Protein AF-0000000066593924 (afdb_homodimer)

Foldseek 3Di:
DPPPPDDPPPPPPPPPPPPPPPPPPVVDFDKDFDPDDWDDDPPDDDDGDIDTDDDPPDDQQPDWAFDADPPPRATQWIGHRNDTPGHPQPVQKDFDVVCVVVPGGDIGGHPDDPVPFDKDKDWDDDPDIDIDIDGD/DDDPDDDPPPPPPPVPPPPPPPPPPVVDFDKDFDPDDWDDDPPDDDDGDIDTDDDPPDDLQPDWAFDADPPPRATQWIGHRNDTPGHPQPVQKDFDVVCVVVPGGDIGGHPDDPVPFDKDKDWDDDPHIDIDIDGD

Radius of gyration: 34.09 Å; Cα contacts (8 Å, |Δi|>4): 540; chains: 2; bounding box: 42×147×108 Å

Nearest PDB structures (foldseek):
  4i0k-assembly1_A-2  TM=5.307E-01  e=6.115E-08  Mus musculus
  6sru-assembly9_I  TM=4.926E-01  e=1.560E-04  Mus musculus
  6sru-assembly10_J  TM=4.796E-01  e=1.652E-04  Mus musculus
  6sru-assembly7_G  TM=4.716E-01  e=1.560E-04  Mus musculus
  7nld-assembly1_D  TM=4.637E-01  e=3.116E-04  Homo sapiens

Sequence (272 aa):
MLRRRGSPGMGVHVGAALGALWFCLTGALEVQVPEDPVVALVGTDATLCCSFSPEPGFSLAQLNLIWQLTDTKQLVHSFAEGQDQGSAYANRTALFPDLLAQGNASLRLQRVRVADEGSFTCFVSIRDFGSAAVSLMLRRRGSPGMGVHVGAALGALWFCLTGALEVQVPEDPVVALVGTDATLCCSFSPEPGFSLAQLNLIWQLTDTKQLVHSFAEGQDQGSAYANRTALFPDLLAQGNASLRLQRVRVADEGSFTCFVSIRDFGSAAVSL

InterPro domains:
  IPR007110 Immunoglobulin-like domain [PS50835] (43-136)
  IPR013106 Immunoglobulin V-set domain [PF07686] (35-124)
  IPR013106 Immunoglobulin V-set domain [SM00406] (45-124)
  IPR013783 Immunoglobulin-like fold [G3DSA:2.60.40.10] (35-136)
  IPR036179 Immunoglobulin-like domain superfamily [SSF48726] (31-125)
  IPR050504 BTN/MOG-like [PTHR24100] (21-136)

Structure (mmCIF, N/CA/C/O backbone):
data_AF-0000000066593924-model_v1
#
loop_
_entity.id
_entity.type
_entity.pdbx_description
1 polymer 'CD276 molecule'
#
loop_
_atom_site.group_PDB
_atom_site.id
_atom_site.type_symbol
_atom_site.label_atom_id
_atom_site.label_alt_id
_atom_site.label_comp_id
_atom_site.label_asym_id
_atom_site.label_entity_id
_atom_site.label_seq_id
_atom_site.pdbx_PDB_ins_code
_atom_site.Cartn_x
_atom_site.Cartn_y
_atom_site.Cartn_z
_atom_site.occupancy
_atom_site.B_iso_or_equiv
_atom_site.auth_seq_id
_atom_site.auth_comp_id
_atom_site.auth_asym_id
_atom_site.auth_atom_id
_atom_site.pdbx_PDB_model_num
ATOM 1 N N . MET A 1 1 ? 5.523 -99.875 19.016 1 30.64 1 MET A N 1
ATOM 2 C CA . MET A 1 1 ? 5.512 -99.188 17.719 1 30.64 1 MET A CA 1
ATOM 3 C C . MET A 1 1 ? 4.684 -97.938 17.781 1 30.64 1 MET A C 1
ATOM 5 O O . MET A 1 1 ? 3.461 -97.938 17.625 1 30.64 1 MET A O 1
ATOM 9 N N . LEU A 1 2 ? 5.055 -97.062 18.781 1 34.66 2 LEU A N 1
ATOM 10 C CA . LEU A 1 2 ? 4.512 -95.812 19.344 1 34.66 2 LEU A CA 1
ATOM 11 C C . LEU A 1 2 ? 4.492 -94.75 18.297 1 34.66 2 LEU A C 1
ATOM 13 O O . LEU A 1 2 ? 5.531 -94.375 17.734 1 34.66 2 LEU A O 1
ATOM 17 N N . ARG A 1 3 ? 3.385 -94.688 17.484 1 34.66 3 ARG A N 1
ATOM 18 C CA . ARG A 1 3 ? 3.029 -93.75 16.438 1 34.66 3 ARG A CA 1
ATOM 19 C C . ARG A 1 3 ? 3.086 -92.312 16.969 1 34.66 3 ARG A C 1
ATOM 21 O O . ARG A 1 3 ? 2.365 -91.938 17.906 1 34.66 3 ARG A O 1
ATOM 28 N N . ARG A 1 4 ? 4.285 -91.625 16.969 1 34.25 4 ARG A N 1
ATOM 29 C CA . ARG A 1 4 ? 4.617 -90.25 17.344 1 34.25 4 ARG A CA 1
ATOM 30 C C . ARG A 1 4 ? 3.777 -89.25 16.562 1 34.25 4 ARG A C 1
ATOM 32 O O . ARG A 1 4 ? 3.867 -89.188 15.336 1 34.25 4 ARG A O 1
ATOM 39 N N . ARG A 1 5 ? 2.426 -89.062 16.953 1 40.78 5 ARG A N 1
ATOM 40 C CA . ARG A 1 5 ? 1.554 -88.062 16.344 1 40.78 5 ARG A CA 1
ATOM 41 C C . ARG A 1 5 ? 2.256 -86.688 16.25 1 40.78 5 ARG A C 1
ATOM 43 O O . ARG A 1 5 ? 2.812 -86.25 17.25 1 40.78 5 ARG A O 1
ATOM 50 N N . GLY A 1 6 ? 2.791 -86.312 15.078 1 34.94 6 GLY A N 1
ATOM 51 C CA . GLY A 1 6 ? 3.426 -85.062 14.656 1 34.94 6 GLY A CA 1
ATOM 52 C C . GLY A 1 6 ? 2.613 -83.812 14.992 1 34.94 6 GLY A C 1
ATOM 53 O O . GLY A 1 6 ? 1.388 -83.875 15.109 1 34.94 6 GLY A O 1
ATOM 54 N N . SER A 1 7 ? 3.07 -82.875 15.875 1 40.5 7 SER A N 1
ATOM 55 C CA . SER A 1 7 ? 2.553 -81.625 16.391 1 40.5 7 SER A CA 1
ATOM 56 C C . SER A 1 7 ? 2.193 -80.688 15.25 1 40.5 7 SER A C 1
ATOM 58 O O . SER A 1 7 ? 2.969 -80.5 14.305 1 40.5 7 SER A O 1
ATOM 60 N N . PRO A 1 8 ? 0.854 -80.562 14.867 1 43.56 8 PRO A N 1
ATOM 61 C CA . PRO A 1 8 ? 0.424 -79.562 13.844 1 43.56 8 PRO A CA 1
ATOM 62 C C . PRO A 1 8 ? 0.964 -78.188 14.078 1 43.56 8 PRO A C 1
ATOM 64 O O . PRO A 1 8 ? 1.014 -77.688 15.219 1 43.56 8 PRO A O 1
ATOM 67 N N . GLY A 1 9 ? 2.158 -77.75 13.492 1 35.69 9 GLY A N 1
ATOM 68 C CA . GLY A 1 9 ? 2.734 -76.375 13.469 1 35.69 9 GLY A CA 1
ATOM 69 C C . GLY A 1 9 ? 1.719 -75.312 13.148 1 35.69 9 GLY A C 1
ATOM 70 O O . GLY A 1 9 ? 0.969 -75.438 12.18 1 35.69 9 GLY A O 1
ATOM 71 N N . MET A 1 10 ? 1.02 -74.688 14.156 1 46.19 10 MET A N 1
ATOM 72 C CA . MET A 1 10 ? 0.194 -73.5 14.047 1 46.19 10 MET A CA 1
ATOM 73 C C . MET A 1 10 ? 0.888 -72.438 13.211 1 46.19 10 MET A C 1
ATOM 75 O O . MET A 1 10 ? 1.976 -72 13.562 1 46.19 10 MET A O 1
ATOM 79 N N . GLY A 1 11 ? 0.958 -72.5 11.859 1 41.03 11 GLY A N 1
ATOM 80 C CA . GLY A 1 11 ? 1.373 -71.438 10.953 1 41.03 11 GLY A CA 1
ATOM 81 C C . GLY A 1 11 ? 0.744 -70.125 11.273 1 41.03 11 GLY A C 1
ATOM 82 O O . GLY A 1 11 ? -0.476 -69.938 11.195 1 41.03 11 GLY A O 1
ATOM 83 N N . VAL A 1 12 ? 1.231 -69.375 12.352 1 46.75 12 VAL A N 1
ATOM 84 C CA . VAL A 1 12 ? 0.881 -68 12.633 1 46.75 12 VAL A CA 1
ATOM 85 C C . VAL A 1 12 ? 0.943 -67.188 11.352 1 46.75 12 VAL A C 1
ATOM 87 O O . VAL A 1 12 ? 1.998 -67.062 10.719 1 46.75 12 VAL A O 1
ATOM 90 N N . HIS A 1 13 ? -0.103 -67.188 10.508 1 47.03 13 HIS A N 1
ATOM 91 C CA . HIS A 1 13 ? -0.256 -66.25 9.406 1 47.03 13 HIS A CA 1
ATOM 92 C C . HIS A 1 13 ? 0 -64.812 9.875 1 47.03 13 HIS A C 1
ATOM 94 O O . HIS A 1 13 ? -0.72 -64.312 10.734 1 47.03 13 HIS A O 1
ATOM 100 N N . VAL A 1 14 ? 1.248 -64.375 10.133 1 49.97 14 VAL A N 1
ATOM 101 C CA . VAL A 1 14 ? 1.544 -62.938 10.234 1 49.97 14 VAL A CA 1
ATOM 102 C C . VAL A 1 14 ? 0.812 -62.188 9.125 1 49.97 14 VAL A C 1
ATOM 104 O O . VAL A 1 14 ? 1.104 -62.375 7.945 1 49.97 14 VAL A O 1
ATOM 107 N N . GLY A 1 15 ? -0.507 -62.125 9.172 1 46.31 15 GLY A N 1
ATOM 108 C CA . GLY A 1 15 ? -1.156 -61.156 8.281 1 46.31 15 GLY A CA 1
ATOM 109 C C . GLY A 1 15 ? -0.417 -59.844 8.18 1 46.31 15 GLY A C 1
ATOM 110 O O . GLY A 1 15 ? -0.24 -59.156 9.18 1 46.31 15 GLY A O 1
ATOM 111 N N . ALA A 1 16 ? 0.649 -59.719 7.352 1 49.12 16 ALA A N 1
ATOM 112 C CA . ALA A 1 16 ? 1.23 -58.438 6.949 1 49.12 16 ALA A CA 1
ATOM 113 C C . ALA A 1 16 ? 0.143 -57.406 6.656 1 49.12 16 ALA A C 1
ATOM 115 O O . ALA A 1 16 ? -0.608 -57.562 5.688 1 49.12 16 ALA A O 1
ATOM 116 N N . ALA A 1 17 ? -0.581 -56.906 7.684 1 50.5 17 ALA A N 1
ATOM 117 C CA . ALA A 1 17 ? -1.395 -55.719 7.43 1 50.5 17 ALA A CA 1
ATOM 118 C C . ALA A 1 17 ? -0.602 -54.656 6.66 1 50.5 17 ALA A C 1
ATOM 120 O O . ALA A 1 17 ? 0.375 -54.125 7.176 1 50.5 17 ALA A O 1
ATOM 121 N N . LEU A 1 18 ? -0.277 -54.812 5.359 1 49.09 18 LEU A N 1
ATOM 122 C CA . LEU A 1 18 ? 0.156 -53.688 4.57 1 49.09 18 LEU A CA 1
ATOM 123 C C . LEU A 1 18 ? -0.66 -52.438 4.914 1 49.09 18 LEU A C 1
ATOM 125 O O . LEU A 1 18 ? -1.853 -52.375 4.609 1 49.09 18 LEU A O 1
ATOM 129 N N . GLY A 1 19 ? -0.562 -51.906 6.066 1 46 19 GLY A N 1
ATOM 130 C CA . GLY A 1 19 ? -1.113 -50.562 6.27 1 46 19 GLY A CA 1
ATOM 131 C C . GLY A 1 19 ? -0.937 -49.656 5.066 1 46 19 GLY A C 1
ATOM 132 O O . GLY A 1 19 ? 0.189 -49.406 4.629 1 46 19 GLY A O 1
ATOM 133 N N . ALA A 1 20 ? -1.787 -49.688 4.023 1 49.78 20 ALA A N 1
ATOM 134 C CA . ALA A 1 20 ? -1.854 -48.656 2.998 1 49.78 20 ALA A CA 1
ATOM 135 C C . ALA A 1 20 ? -1.549 -47.281 3.588 1 49.78 20 ALA A C 1
ATOM 137 O O . ALA A 1 20 ? -2.326 -46.75 4.387 1 49.78 20 ALA A O 1
ATOM 138 N N . LEU A 1 21 ? -0.343 -46.906 3.984 1 50.47 21 LEU A N 1
ATOM 139 C CA . LEU A 1 21 ? -0.011 -45.5 4.152 1 50.47 21 LEU A CA 1
ATOM 140 C C . LEU A 1 21 ? -0.708 -44.656 3.094 1 50.47 21 LEU A C 1
ATOM 142 O O . LEU A 1 21 ? -0.399 -44.75 1.904 1 50.47 21 LEU A O 1
ATOM 146 N N . TRP A 1 22 ? -1.985 -44.406 3.164 1 49.62 22 TRP A N 1
ATOM 147 C CA . TRP A 1 22 ? -2.631 -43.344 2.402 1 49.62 22 TRP A CA 1
ATOM 148 C C . TRP A 1 22 ? -1.702 -42.156 2.244 1 49.62 22 TRP A C 1
ATOM 150 O O . TRP A 1 22 ? -1.423 -41.438 3.215 1 49.62 22 TRP A O 1
ATOM 160 N N . PHE A 1 23 ? -0.602 -42.219 1.382 1 48.41 23 PHE A N 1
ATOM 161 C CA . PHE A 1 23 ? 0.034 -40.969 0.918 1 48.41 23 PHE A CA 1
ATOM 162 C C . PHE A 1 23 ? -0.996 -39.875 0.743 1 48.41 23 PHE A C 1
ATOM 164 O O . PHE A 1 23 ? -1.811 -39.906 -0.181 1 48.41 23 PHE A O 1
ATOM 171 N N . CYS A 1 24 ? -1.677 -39.312 1.686 1 49.72 24 CYS A N 1
ATOM 172 C CA . CYS A 1 24 ? -2.4 -38.031 1.56 1 49.72 24 CYS A CA 1
ATOM 173 C C . CYS A 1 24 ? -1.679 -37.094 0.609 1 49.72 24 CYS A C 1
ATOM 175 O O . CYS A 1 24 ? -0.625 -36.562 0.946 1 49.72 24 CYS A O 1
ATOM 177 N N . LEU A 1 25 ? -1.581 -37.344 -0.735 1 49.84 25 LEU A N 1
ATOM 178 C CA . LEU A 1 25 ? -1.252 -36.375 -1.762 1 49.84 25 LEU A CA 1
ATOM 179 C C . LEU A 1 25 ? -1.866 -35 -1.432 1 49.84 25 LEU A C 1
ATOM 181 O O . LEU A 1 25 ? -3.029 -34.75 -1.752 1 49.84 25 LEU A O 1
ATOM 185 N N . THR A 1 26 ? -1.867 -34.531 -0.271 1 55.5 26 THR A N 1
ATOM 186 C CA . THR A 1 26 ? -2.293 -33.125 -0.135 1 55.5 26 THR A CA 1
ATOM 187 C C . THR A 1 26 ? -1.711 -32.281 -1.255 1 55.5 26 THR A C 1
ATOM 189 O O . THR A 1 26 ? -0.496 -32.25 -1.462 1 55.5 26 THR A O 1
ATOM 192 N N . GLY A 1 27 ? -2.393 -32.219 -2.381 1 63.25 27 GLY A N 1
ATOM 193 C CA . GLY A 1 27 ? -2.098 -31.438 -3.578 1 63.25 27 GLY A CA 1
ATOM 194 C C . GLY A 1 27 ? -1.722 -30 -3.285 1 63.25 27 GLY A C 1
ATOM 195 O O . GLY A 1 27 ? -2.588 -29.172 -2.99 1 63.25 27 GLY A O 1
ATOM 196 N N . ALA A 1 28 ? -0.576 -29.703 -2.789 1 82.62 28 ALA A N 1
ATOM 197 C CA . ALA A 1 28 ? -0.077 -28.344 -2.664 1 82.62 28 ALA A CA 1
ATOM 198 C C . ALA A 1 28 ? 0.525 -27.859 -3.98 1 82.62 28 ALA A C 1
ATOM 200 O O . ALA A 1 28 ? 1.149 -28.625 -4.707 1 82.62 28 ALA A O 1
ATOM 201 N N . LEU A 1 29 ? 0.015 -26.703 -4.504 1 91.94 29 LEU A N 1
ATOM 202 C CA . LEU A 1 29 ? 0.634 -26.047 -5.648 1 91.94 29 LEU A CA 1
ATOM 203 C C . LEU A 1 29 ? 2.086 -25.688 -5.348 1 91.94 29 LEU A C 1
ATOM 205 O O . LEU A 1 29 ? 2.373 -25.031 -4.34 1 91.94 29 LEU A O 1
ATOM 209 N N . GLU A 1 30 ? 2.969 -26.266 -6.117 1 93.44 30 GLU A N 1
ATOM 210 C CA . GLU A 1 30 ? 4.383 -25.969 -5.898 1 93.44 30 GLU A CA 1
ATOM 211 C C . GLU A 1 30 ? 4.734 -24.562 -6.379 1 93.44 30 GLU A C 1
ATOM 213 O O . GLU A 1 30 ? 4.594 -24.25 -7.562 1 93.44 30 GLU A O 1
ATOM 218 N N . VAL A 1 31 ? 5.113 -23.75 -5.426 1 97.69 31 VAL A N 1
ATOM 219 C CA . VAL A 1 31 ? 5.609 -22.406 -5.707 1 97.69 31 VAL A CA 1
ATOM 220 C C . VAL A 1 31 ? 7.113 -22.344 -5.461 1 97.69 31 VAL A C 1
ATOM 222 O O . VAL A 1 31 ? 7.594 -22.766 -4.402 1 97.69 31 VAL A O 1
ATOM 225 N N . GLN A 1 32 ? 7.883 -21.844 -6.504 1 97.81 32 GLN A N 1
ATOM 226 C CA . GLN A 1 32 ? 9.336 -21.859 -6.422 1 97.81 32 GLN A CA 1
ATOM 227 C C . GLN A 1 32 ? 9.898 -20.438 -6.414 1 97.81 32 GLN A C 1
ATOM 229 O O . GLN A 1 32 ? 9.461 -19.578 -7.188 1 97.81 32 GLN A O 1
ATOM 234 N N . VAL A 1 33 ? 10.875 -20.219 -5.461 1 98.31 33 VAL A N 1
ATOM 235 C CA . VAL A 1 33 ? 11.648 -18.984 -5.395 1 98.31 33 VAL A CA 1
ATOM 236 C C . VAL A 1 33 ? 13.133 -19.312 -5.23 1 98.31 33 VAL A C 1
ATOM 238 O O . VAL A 1 33 ? 13.484 -20.391 -4.734 1 98.31 33 VAL A O 1
ATOM 241 N N . PRO A 1 34 ? 13.969 -18.453 -5.77 1 96.25 34 PRO A N 1
ATOM 242 C CA . PRO A 1 34 ? 15.391 -18.703 -5.504 1 96.25 34 PRO A CA 1
ATOM 243 C C . PRO A 1 34 ? 15.719 -18.703 -4.016 1 96.25 34 PRO A C 1
ATOM 245 O O . PRO A 1 34 ? 15.109 -17.969 -3.238 1 96.25 34 PRO A O 1
ATOM 248 N N . GLU A 1 35 ? 16.734 -19.453 -3.586 1 94.06 35 GLU A N 1
ATOM 249 C CA . GLU A 1 35 ? 17.141 -19.578 -2.189 1 94.06 35 GLU A CA 1
ATOM 250 C C . GLU A 1 35 ? 17.953 -18.359 -1.747 1 94.06 35 GLU A C 1
ATOM 252 O O . GLU A 1 35 ? 17.906 -17.969 -0.579 1 94.06 35 GLU A O 1
ATOM 257 N N . ASP A 1 36 ? 18.547 -17.75 -2.682 1 96.5 36 ASP A N 1
ATOM 258 C CA . ASP A 1 36 ? 19.391 -16.609 -2.348 1 96.5 36 ASP A CA 1
ATOM 259 C C . ASP A 1 36 ? 18.578 -15.328 -2.234 1 96.5 36 ASP A C 1
ATOM 261 O O . ASP A 1 36 ? 17.656 -15.109 -3.012 1 96.5 36 ASP A O 1
ATOM 265 N N . PRO A 1 37 ? 19.016 -14.531 -1.323 1 96.31 37 PRO A N 1
ATOM 266 C CA . PRO A 1 37 ? 18.344 -13.227 -1.213 1 96.31 37 PRO A CA 1
ATOM 267 C C . PRO A 1 37 ? 18.578 -12.344 -2.439 1 96.31 37 PRO A C 1
ATOM 269 O O . PRO A 1 37 ? 19.578 -12.5 -3.137 1 96.31 37 PRO A O 1
ATOM 272 N N . VAL A 1 38 ? 17.656 -11.523 -2.707 1 97.62 38 VAL A N 1
ATOM 273 C CA . VAL A 1 38 ? 17.797 -10.523 -3.766 1 97.62 38 VAL A CA 1
ATOM 274 C C . VAL A 1 38 ? 18.547 -9.305 -3.236 1 97.62 38 VAL A C 1
ATOM 276 O O . VAL A 1 38 ? 18.156 -8.719 -2.225 1 97.62 38 VAL A O 1
ATOM 279 N N . VAL A 1 39 ? 19.625 -9.008 -3.859 1 96.69 39 VAL A N 1
ATOM 280 C CA . VAL A 1 39 ? 20.375 -7.801 -3.537 1 96.69 39 VAL A CA 1
ATOM 281 C C . VAL A 1 39 ? 20.172 -6.75 -4.621 1 96.69 39 VAL A C 1
ATOM 283 O O . VAL A 1 39 ? 20.344 -7.027 -5.809 1 96.69 39 VAL A O 1
ATOM 286 N N . ALA A 1 40 ? 19.719 -5.59 -4.215 1 96.5 40 ALA A N 1
ATOM 287 C CA . ALA A 1 40 ? 19.469 -4.512 -5.172 1 96.5 40 ALA A CA 1
ATOM 288 C C . ALA A 1 40 ? 20.094 -3.203 -4.707 1 96.5 40 ALA A C 1
ATOM 290 O O . ALA A 1 40 ? 20.219 -2.959 -3.506 1 96.5 40 ALA A O 1
ATOM 291 N N . LEU A 1 41 ? 20.516 -2.422 -5.672 1 95.44 41 LEU A N 1
ATOM 292 C CA . LEU A 1 41 ? 21 -1.077 -5.375 1 95.44 41 LEU A CA 1
ATOM 293 C C . LEU A 1 41 ? 19.828 -0.102 -5.238 1 95.44 41 LEU A C 1
ATOM 295 O O . LEU A 1 41 ? 18.875 -0.16 -6.012 1 95.44 41 LEU A O 1
ATOM 299 N N . VAL A 1 42 ? 19.906 0.719 -4.207 1 92.62 42 VAL A N 1
ATOM 300 C CA . VAL A 1 42 ? 18.875 1.744 -4.023 1 92.62 42 VAL A CA 1
ATOM 301 C C . VAL A 1 42 ? 18.734 2.568 -5.297 1 92.62 42 VAL A C 1
ATOM 303 O O . VAL A 1 42 ? 19.734 2.947 -5.914 1 92.62 42 VAL A O 1
ATOM 306 N N . GLY A 1 43 ? 17.453 2.797 -5.633 1 92.88 43 GLY A N 1
ATOM 307 C CA . GLY A 1 43 ? 17.172 3.615 -6.805 1 92.88 43 GLY A CA 1
ATOM 308 C C . GLY A 1 43 ? 17.031 2.805 -8.078 1 92.88 43 GLY A C 1
ATOM 309 O O . GLY A 1 43 ? 16.562 3.318 -9.094 1 92.88 43 GLY A O 1
ATOM 310 N N . THR A 1 44 ? 17.375 1.565 -8.078 1 95.5 44 THR A N 1
ATOM 311 C CA . THR A 1 44 ? 17.25 0.697 -9.242 1 95.5 44 THR A CA 1
ATOM 312 C C . THR A 1 44 ? 16.047 -0.235 -9.086 1 95.5 44 THR A C 1
ATOM 314 O O . THR A 1 44 ? 15.445 -0.309 -8.008 1 95.5 44 THR A O 1
ATOM 317 N N . ASP A 1 45 ? 15.711 -0.885 -10.164 1 96 45 ASP A N 1
ATOM 318 C CA . ASP A 1 45 ? 14.617 -1.854 -10.109 1 96 45 ASP A CA 1
ATOM 319 C C . ASP A 1 45 ? 15.125 -3.225 -9.656 1 96 45 ASP A C 1
ATOM 321 O O . ASP A 1 45 ? 16.281 -3.574 -9.898 1 96 45 ASP A O 1
ATOM 325 N N . ALA A 1 46 ? 14.273 -3.938 -8.969 1 97.88 46 ALA A N 1
ATOM 326 C CA . ALA A 1 46 ? 14.539 -5.32 -8.586 1 97.88 46 ALA A CA 1
ATOM 327 C C . ALA A 1 46 ? 13.375 -6.23 -8.969 1 97.88 46 ALA A C 1
ATOM 329 O O . ALA A 1 46 ? 12.219 -5.805 -8.984 1 97.88 46 ALA A O 1
ATOM 330 N N . THR A 1 47 ? 13.719 -7.43 -9.297 1 98.38 47 THR A N 1
ATOM 331 C CA . THR A 1 47 ? 12.695 -8.445 -9.547 1 98.38 47 THR A CA 1
ATOM 332 C C . THR A 1 47 ? 12.711 -9.508 -8.453 1 98.38 47 THR A C 1
ATOM 334 O O . THR A 1 47 ? 13.742 -10.141 -8.203 1 98.38 47 THR A O 1
ATOM 337 N N . LEU A 1 48 ? 11.617 -9.68 -7.766 1 98.62 48 LEU A N 1
ATOM 338 C CA . LEU A 1 48 ? 11.398 -10.781 -6.836 1 98.62 48 LEU A CA 1
ATOM 339 C C . LEU A 1 48 ? 10.812 -11.992 -7.555 1 98.62 48 LEU A C 1
ATOM 341 O O . LEU A 1 48 ? 9.609 -12.031 -7.84 1 98.62 48 LEU A O 1
ATOM 345 N N . CYS A 1 49 ? 11.664 -12.969 -7.754 1 98.69 49 CYS A N 1
ATOM 346 C CA . CYS A 1 49 ? 11.281 -14.086 -8.609 1 98.69 49 CYS A CA 1
ATOM 347 C C . CYS A 1 49 ? 10.344 -15.039 -7.875 1 98.69 49 CYS A C 1
ATOM 349 O O . CYS A 1 49 ? 10.523 -15.305 -6.688 1 98.69 49 CYS A O 1
ATOM 351 N N . CYS A 1 50 ? 9.398 -15.5 -8.516 1 98.81 50 CYS 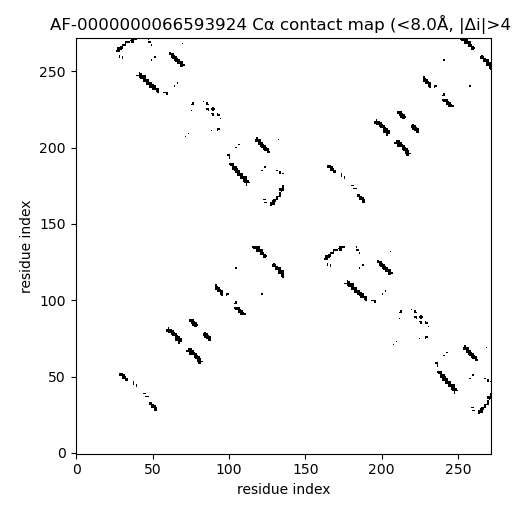A N 1
ATOM 352 C CA . CYS A 1 50 ? 8.398 -16.469 -8.07 1 98.81 50 CYS A CA 1
ATOM 353 C C . CYS A 1 50 ? 7.766 -17.188 -9.258 1 98.81 50 CYS A C 1
ATOM 355 O O . CYS A 1 50 ? 7.402 -16.562 -10.25 1 98.81 50 CYS A O 1
ATOM 357 N N . SER A 1 51 ? 7.715 -18.484 -9.164 1 98.5 51 SER A N 1
ATOM 358 C CA . SER A 1 51 ? 7.152 -19.25 -10.273 1 98.5 51 SER A CA 1
ATOM 359 C C . SER A 1 51 ? 6.301 -20.406 -9.766 1 98.5 51 SER A C 1
ATOM 361 O O . SER A 1 51 ? 6.477 -20.875 -8.641 1 98.5 51 SER A O 1
ATOM 363 N N . PHE A 1 52 ? 5.383 -20.797 -10.57 1 97.69 52 PHE A N 1
ATOM 364 C CA . PHE A 1 52 ? 4.578 -22 -10.352 1 97.69 52 PHE A CA 1
ATOM 365 C C . PHE A 1 52 ? 4.395 -22.781 -11.648 1 97.69 52 PHE A C 1
ATOM 367 O O . PHE A 1 52 ? 4.719 -22.281 -12.727 1 97.69 52 PHE A O 1
ATOM 374 N N . SER A 1 53 ? 3.938 -24.016 -11.484 1 94.94 53 SER A N 1
ATOM 375 C CA . SER A 1 53 ? 3.695 -24.844 -12.656 1 94.94 53 SER A CA 1
ATOM 376 C C . SER A 1 53 ? 2.203 -24.969 -12.945 1 94.94 53 SER A C 1
ATOM 378 O O . SER A 1 53 ? 1.489 -25.703 -12.242 1 94.94 53 SER A O 1
ATOM 380 N N . PRO A 1 54 ? 1.854 -24.328 -14.023 1 93.12 54 PRO A N 1
ATOM 381 C CA . PRO A 1 54 ? 0.428 -24.422 -14.336 1 93.12 54 PRO A CA 1
ATOM 382 C C . PRO A 1 54 ? 0.021 -25.828 -14.797 1 93.12 54 PRO A C 1
ATOM 384 O O . PRO A 1 54 ? 0.789 -26.5 -15.484 1 93.12 54 PRO A O 1
ATOM 387 N N . GLU A 1 55 ? -1.124 -26.234 -14.375 1 91.5 55 GLU A N 1
ATOM 388 C CA . GLU A 1 55 ? -1.69 -27.5 -14.82 1 91.5 55 GLU A CA 1
ATOM 389 C C . GLU A 1 55 ? -2.422 -27.344 -16.156 1 91.5 55 GLU A C 1
ATOM 391 O O . GLU A 1 55 ? -2.781 -26.234 -16.531 1 91.5 55 GLU A O 1
ATOM 396 N N . PRO A 1 56 ? -2.541 -28.562 -16.891 1 91.25 56 PRO A N 1
ATOM 397 C CA . PRO A 1 56 ? -3.338 -28.469 -18.109 1 91.25 56 PRO A CA 1
ATOM 398 C C . PRO A 1 56 ? -4.723 -27.875 -17.875 1 91.25 56 PRO A C 1
ATOM 400 O O . PRO A 1 56 ? -5.375 -28.188 -16.875 1 91.25 56 PRO A O 1
ATOM 403 N N . GLY A 1 57 ? -5.121 -26.953 -18.719 1 92.75 57 GLY A N 1
ATOM 404 C CA . GLY A 1 57 ? -6.418 -26.312 -18.578 1 92.75 57 GLY A CA 1
ATOM 405 C C . GLY A 1 57 ? -6.379 -25.047 -17.75 1 92.75 57 GLY A C 1
ATOM 406 O O . GLY A 1 57 ? -7.406 -24.406 -17.531 1 92.75 57 GLY A O 1
ATOM 407 N N . PHE A 1 58 ? -5.18 -24.719 -17.297 1 94.5 58 PHE A N 1
ATOM 408 C CA . PHE A 1 58 ? -5.012 -23.5 -16.5 1 94.5 58 PHE A CA 1
ATOM 409 C C . PHE A 1 58 ? -5.426 -22.266 -17.297 1 94.5 58 PHE A C 1
ATOM 411 O O . PHE A 1 58 ? -5.086 -22.141 -18.469 1 94.5 58 PHE A O 1
ATOM 418 N N . SER A 1 59 ? -6.199 -21.344 -16.578 1 95.31 59 SER A N 1
ATOM 419 C CA . SER A 1 59 ? -6.516 -20.031 -17.109 1 95.31 59 SER A CA 1
ATOM 420 C C . SER A 1 59 ? -6.258 -18.938 -16.078 1 95.31 59 SER A C 1
ATOM 422 O O . SER A 1 59 ? -6.367 -19.172 -14.875 1 95.31 59 SER A O 1
ATOM 424 N N . LEU A 1 60 ? -5.961 -17.781 -16.609 1 96 60 LEU A N 1
ATOM 425 C CA . LEU A 1 60 ? -5.68 -16.656 -15.727 1 96 60 LEU A CA 1
ATOM 426 C C . LEU A 1 60 ? -6.906 -16.297 -14.891 1 96 60 LEU A C 1
ATOM 428 O O . LEU A 1 60 ? -6.781 -15.742 -13.797 1 96 60 LEU A O 1
ATOM 432 N N . ALA A 1 61 ? -8.062 -16.641 -15.375 1 94.94 61 ALA A N 1
ATOM 433 C CA . ALA A 1 61 ? -9.297 -16.328 -14.656 1 94.94 61 ALA A CA 1
ATOM 434 C C . ALA A 1 61 ? -9.359 -17.094 -13.336 1 94.94 61 ALA A C 1
ATOM 436 O O . ALA A 1 61 ? -10.047 -16.672 -12.398 1 94.94 61 ALA A O 1
ATOM 437 N N . GLN A 1 62 ? -8.641 -18.188 -13.156 1 94.88 62 GLN A N 1
ATOM 438 C CA . GLN A 1 62 ? -8.633 -19.031 -11.969 1 94.88 62 GLN A CA 1
ATOM 439 C C . GLN A 1 62 ? -7.559 -18.578 -10.977 1 94.88 62 GLN A C 1
ATOM 441 O O . GLN A 1 62 ? -7.559 -19.016 -9.82 1 94.88 62 GLN A O 1
ATOM 446 N N . LEU A 1 63 ? -6.641 -17.781 -11.438 1 96.44 63 LEU A N 1
ATOM 447 C CA . LEU A 1 63 ? -5.441 -17.469 -10.664 1 96.44 63 LEU A CA 1
ATOM 448 C C . LEU A 1 63 ? -5.727 -16.391 -9.625 1 96.44 63 LEU A C 1
ATOM 450 O O . LEU A 1 63 ? -6.277 -15.336 -9.945 1 96.44 63 LEU A O 1
ATOM 454 N N . ASN A 1 64 ? -5.438 -16.656 -8.359 1 96.12 64 ASN A N 1
ATOM 455 C CA . ASN A 1 64 ? -5.238 -15.664 -7.316 1 96.12 64 ASN A CA 1
ATOM 456 C C . ASN A 1 64 ? -3.771 -15.57 -6.898 1 96.12 64 ASN A C 1
ATOM 458 O O . ASN A 1 64 ? -3.184 -16.562 -6.461 1 96.12 64 ASN A O 1
ATOM 462 N N . LEU A 1 65 ? -3.221 -14.445 -7.176 1 97.81 65 LEU A N 1
ATOM 463 C CA . LEU A 1 65 ? -1.823 -14.18 -6.848 1 97.81 65 LEU A CA 1
ATOM 464 C C . LEU A 1 65 ? -1.705 -13.016 -5.871 1 97.81 65 LEU A C 1
ATOM 466 O O . LEU A 1 65 ? -2.289 -11.953 -6.098 1 97.81 65 LEU A O 1
ATOM 470 N N . ILE A 1 66 ? -0.947 -13.195 -4.781 1 95.69 66 ILE A N 1
ATOM 471 C CA . ILE A 1 66 ? -0.768 -12.148 -3.781 1 95.69 66 ILE A CA 1
ATOM 472 C C . ILE A 1 66 ? 0.709 -12.039 -3.41 1 95.69 66 ILE A C 1
ATOM 474 O O . ILE A 1 66 ? 1.356 -13.039 -3.104 1 95.69 66 ILE A O 1
ATOM 478 N N . TRP A 1 67 ? 1.198 -10.891 -3.561 1 96.94 67 TRP A N 1
ATOM 479 C CA . TRP A 1 67 ? 2.461 -10.531 -2.924 1 96.94 67 TRP A CA 1
ATOM 480 C C . TRP A 1 67 ? 2.219 -9.727 -1.654 1 96.94 67 TRP A C 1
ATOM 482 O O . TRP A 1 67 ? 1.47 -8.742 -1.669 1 96.94 67 TRP A O 1
ATOM 492 N N . GLN A 1 68 ? 2.801 -10.141 -0.572 1 93.06 68 GLN A N 1
ATOM 493 C CA . GLN A 1 68 ? 2.666 -9.43 0.693 1 93.06 68 GLN A CA 1
ATOM 494 C C . GLN A 1 68 ? 3.988 -9.398 1.453 1 93.06 68 GLN A C 1
ATOM 496 O O . GLN A 1 68 ? 4.852 -10.258 1.242 1 93.06 68 GLN A O 1
ATOM 501 N N . LEU A 1 69 ? 4.199 -8.391 2.295 1 90.69 69 LEU A N 1
ATOM 502 C CA . LEU A 1 69 ? 5.281 -8.477 3.266 1 90.69 69 LEU A CA 1
ATOM 503 C C . LEU A 1 69 ? 5.055 -9.625 4.242 1 90.69 69 LEU A C 1
ATOM 505 O O . LEU A 1 69 ? 3.963 -9.766 4.797 1 90.69 69 LEU A O 1
ATOM 509 N N . THR A 1 70 ? 6.098 -10.398 4.395 1 93.12 70 THR A N 1
ATOM 510 C CA . THR A 1 70 ? 5.961 -11.633 5.168 1 93.12 70 THR A CA 1
ATOM 511 C C . THR A 1 70 ? 5.562 -11.32 6.609 1 93.12 70 THR A C 1
ATOM 513 O O . THR A 1 70 ? 4.637 -11.938 7.148 1 93.12 70 THR A O 1
ATOM 516 N N . ASP A 1 71 ? 6.16 -10.398 7.199 1 84.75 71 ASP A N 1
ATOM 517 C CA . ASP A 1 71 ? 6.012 -10.148 8.633 1 84.75 71 ASP A CA 1
ATOM 518 C C . ASP A 1 71 ? 4.695 -9.438 8.93 1 84.75 71 ASP A C 1
ATOM 520 O O . ASP A 1 71 ? 3.945 -9.859 9.812 1 84.75 71 ASP A O 1
ATOM 524 N N . THR A 1 72 ? 4.355 -8.398 8.211 1 77.06 72 THR A N 1
ATOM 525 C CA . THR A 1 72 ? 3.229 -7.535 8.539 1 77.06 72 THR A CA 1
ATOM 526 C C . THR A 1 72 ? 1.982 -7.957 7.766 1 77.06 72 THR A C 1
ATOM 528 O O . THR A 1 72 ? 0.875 -7.512 8.07 1 77.06 72 THR A O 1
ATOM 531 N N . LYS A 1 73 ? 2.152 -8.812 6.766 1 82.75 73 LYS A N 1
ATOM 532 C CA . LYS A 1 73 ? 1.068 -9.281 5.906 1 82.75 73 LYS A CA 1
ATOM 533 C C . LYS A 1 73 ? 0.475 -8.133 5.094 1 82.75 73 LYS A C 1
ATOM 535 O O . LYS A 1 73 ? -0.629 -8.25 4.559 1 82.75 73 LYS A O 1
ATOM 540 N N . GLN A 1 74 ? 1.287 -7.086 5.012 1 81.56 74 GLN A N 1
ATOM 541 C CA . GLN A 1 74 ? 0.86 -5.953 4.195 1 81.56 74 GLN A CA 1
ATOM 542 C C . GLN A 1 74 ? 0.799 -6.328 2.719 1 81.56 74 GLN A C 1
ATOM 544 O O . GLN A 1 74 ? 1.762 -6.867 2.17 1 81.56 74 GLN A O 1
ATOM 549 N N . LEU A 1 75 ? -0.316 -5.988 2.113 1 86.62 75 LEU A N 1
ATOM 550 C CA . LEU A 1 75 ? -0.486 -6.273 0.693 1 86.62 75 LEU A CA 1
ATOM 551 C C . LEU A 1 75 ? 0.425 -5.391 -0.152 1 86.62 75 LEU A C 1
ATOM 553 O O . LEU A 1 75 ? 0.427 -4.168 0 1 86.62 75 LEU A O 1
ATOM 557 N N . VAL A 1 76 ? 1.196 -6 -0.926 1 91.12 76 VAL A N 1
ATOM 558 C CA . VAL A 1 76 ? 2.117 -5.285 -1.801 1 91.12 76 VAL A CA 1
ATOM 559 C C . VAL A 1 76 ? 1.535 -5.203 -3.209 1 91.12 76 VAL A C 1
ATOM 561 O O . VAL A 1 76 ? 1.544 -4.137 -3.832 1 91.12 76 VAL A O 1
ATOM 564 N N . HIS A 1 77 ? 1.011 -6.363 -3.707 1 93.06 77 HIS A N 1
ATOM 565 C CA . HIS A 1 77 ? 0.449 -6.449 -5.051 1 93.06 77 HIS A CA 1
ATOM 566 C C . HIS A 1 77 ? -0.411 -7.699 -5.207 1 93.06 77 HIS A C 1
ATOM 568 O O . HIS A 1 77 ? -0.151 -8.719 -4.57 1 93.06 77 HIS A O 1
ATOM 574 N N . SER A 1 78 ? -1.408 -7.652 -6.086 1 92.75 78 SER A N 1
ATOM 575 C CA . SER A 1 78 ? -2.213 -8.859 -6.258 1 92.75 78 SER A CA 1
ATOM 576 C C . SER A 1 78 ? -2.805 -8.93 -7.66 1 92.75 78 SER A C 1
ATOM 578 O O . SER A 1 78 ? -2.785 -7.941 -8.398 1 92.75 78 SER A O 1
ATOM 580 N N . PHE A 1 79 ? -3.16 -10.133 -8.047 1 94.19 79 PHE A N 1
ATOM 581 C CA . PHE A 1 79 ? -3.863 -10.5 -9.273 1 94.19 79 PHE A CA 1
ATOM 582 C C . PHE A 1 79 ? -5.039 -11.422 -8.969 1 94.19 79 PHE A C 1
ATOM 584 O O . PHE A 1 79 ? -4.887 -12.398 -8.234 1 94.19 79 PHE A O 1
ATOM 591 N N . ALA A 1 80 ? -6.219 -11.039 -9.477 1 91.56 80 ALA A N 1
ATOM 592 C CA . ALA A 1 80 ? -7.41 -11.859 -9.258 1 91.56 80 ALA A CA 1
ATOM 593 C C . ALA A 1 80 ? -8.445 -11.625 -10.352 1 91.56 80 ALA A C 1
ATOM 595 O O . ALA A 1 80 ? -8.469 -10.562 -10.977 1 91.56 80 ALA A O 1
ATOM 596 N N . GLU A 1 81 ? -9.242 -12.68 -10.555 1 89.94 81 GLU A N 1
ATOM 597 C CA . GLU A 1 81 ? -10.344 -12.602 -11.516 1 89.94 81 GLU A CA 1
ATOM 598 C C . GLU A 1 81 ? -9.844 -12.188 -12.898 1 89.94 81 GLU A C 1
ATOM 600 O O . GLU A 1 81 ? -10.477 -11.383 -13.578 1 89.94 81 GLU A O 1
ATOM 605 N N . GLY A 1 82 ? -8.617 -12.602 -13.172 1 93.12 82 GLY A N 1
ATOM 606 C CA . GLY A 1 82 ? -8.047 -12.367 -14.484 1 93.12 82 GLY A CA 1
ATOM 607 C C . GLY A 1 82 ? -7.52 -10.953 -14.664 1 93.12 82 GLY A C 1
ATOM 608 O O . GLY A 1 82 ? -7.219 -10.539 -15.781 1 93.12 82 GLY A O 1
ATOM 609 N N . GLN A 1 83 ? -7.418 -10.164 -13.609 1 91.31 83 GLN A N 1
ATOM 610 C CA . GLN A 1 83 ? -7.02 -8.766 -13.703 1 91.31 83 GLN A CA 1
ATOM 611 C C . GLN A 1 83 ? -5.949 -8.43 -12.664 1 91.31 83 GLN A C 1
ATOM 613 O O . GLN A 1 83 ? -5.988 -8.938 -11.539 1 91.31 83 GLN A O 1
ATOM 618 N N . ASP A 1 84 ? -4.969 -7.621 -13.172 1 91.5 84 ASP A N 1
ATOM 619 C CA . ASP A 1 84 ? -4.016 -7.023 -12.242 1 91.5 84 ASP A CA 1
ATOM 620 C C . ASP A 1 84 ? -4.703 -6.035 -11.305 1 91.5 84 ASP A C 1
ATOM 622 O O . ASP A 1 84 ? -5.277 -5.039 -11.758 1 91.5 84 ASP A O 1
ATOM 626 N N . GLN A 1 85 ? -4.625 -6.273 -9.93 1 82.06 85 GLN A N 1
ATOM 627 C CA . GLN A 1 85 ? -5.312 -5.438 -8.945 1 82.06 85 GLN A CA 1
ATOM 628 C C . GLN A 1 85 ? -4.371 -4.387 -8.359 1 82.06 85 GLN A C 1
ATOM 630 O O . GLN A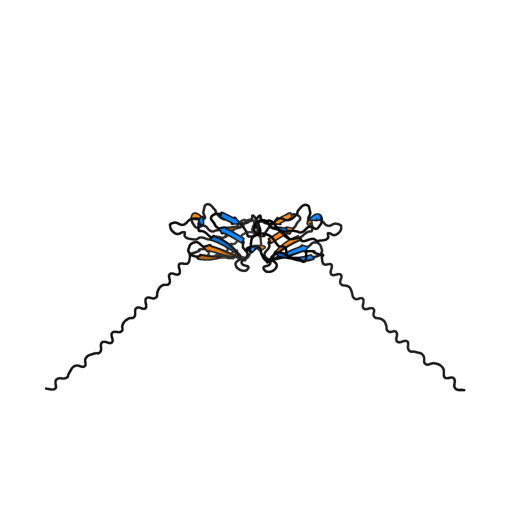 1 85 ? -4.816 -3.428 -7.73 1 82.06 85 GLN A O 1
ATOM 635 N N . GLY A 1 86 ? -3.07 -4.586 -8.508 1 85.31 86 GLY A N 1
ATOM 636 C CA . GLY A 1 86 ? -2.096 -3.633 -8.008 1 85.31 86 GLY A CA 1
ATOM 637 C C . GLY A 1 86 ? -1.907 -3.711 -6.5 1 85.31 86 GLY A C 1
ATOM 638 O O . GLY A 1 86 ? -2.021 -4.789 -5.91 1 85.31 86 GLY A O 1
ATOM 639 N N . SER A 1 87 ? -1.373 -2.668 -5.879 1 81.81 87 SER A N 1
ATOM 640 C CA . SER A 1 87 ? -1.146 -2.572 -4.441 1 81.81 87 SER A CA 1
ATOM 641 C C . SER A 1 87 ? -2.42 -2.164 -3.705 1 81.81 87 SER A C 1
ATOM 643 O O . SER A 1 87 ? -3.385 -1.717 -4.328 1 81.81 87 SER A O 1
ATOM 645 N N . ALA A 1 88 ? -2.418 -2.484 -2.453 1 75.88 88 ALA A N 1
ATOM 646 C CA . ALA A 1 88 ? -3.633 -2.33 -1.656 1 75.88 88 ALA A CA 1
ATOM 647 C C . ALA A 1 88 ? -4.25 -0.95 -1.859 1 75.88 88 ALA A C 1
ATOM 649 O O . ALA A 1 88 ? -5.461 -0.83 -2.064 1 75.88 88 ALA A O 1
ATOM 650 N N . TYR A 1 89 ? -3.609 0.086 -1.782 1 85.25 89 TYR A N 1
ATOM 651 C CA . TYR A 1 89 ? -4.184 1.425 -1.862 1 85.25 89 TYR A CA 1
ATOM 652 C C . TYR A 1 89 ? -3.688 2.156 -3.104 1 85.25 89 TYR A C 1
ATOM 654 O O . TYR A 1 89 ? -3.896 3.363 -3.244 1 85.25 89 TYR A O 1
ATOM 662 N N . ALA A 1 90 ? -3.139 1.371 -4.023 1 79.12 90 ALA A N 1
ATOM 663 C CA . ALA A 1 90 ? -2.625 2.008 -5.234 1 79.12 90 ALA A CA 1
ATOM 664 C C . ALA A 1 90 ? -3.76 2.58 -6.078 1 79.12 90 ALA A C 1
ATOM 666 O O . ALA A 1 90 ? -4.723 1.877 -6.395 1 79.12 90 ALA A O 1
ATOM 667 N N . ASN A 1 91 ? -3.572 3.9 -6.363 1 79.25 91 ASN A N 1
ATOM 668 C CA . ASN A 1 91 ? -4.504 4.617 -7.23 1 79.25 91 ASN A CA 1
ATOM 669 C C . ASN A 1 91 ? -5.883 4.734 -6.59 1 79.25 91 ASN A C 1
ATOM 671 O O . ASN A 1 91 ? -6.887 4.871 -7.289 1 79.25 91 ASN A O 1
ATOM 675 N N . ARG A 1 92 ? -5.902 4.434 -5.316 1 89.56 92 ARG A N 1
ATOM 676 C CA . ARG A 1 92 ? -7.191 4.535 -4.637 1 89.56 92 ARG A CA 1
ATOM 677 C C . ARG A 1 92 ? -7.164 5.633 -3.576 1 89.56 92 ARG A C 1
ATOM 679 O O . ARG A 1 92 ? -8.156 5.848 -2.875 1 89.56 92 ARG A O 1
ATOM 686 N N . THR A 1 93 ? -6.027 6.223 -3.387 1 93.5 93 THR A N 1
ATOM 687 C CA . THR A 1 93 ? -5.93 7.277 -2.389 1 93.5 93 THR A CA 1
ATOM 688 C C . THR A 1 93 ? -5.434 8.578 -3.021 1 93.5 93 THR A C 1
ATOM 690 O O . THR A 1 93 ? -4.656 8.547 -3.979 1 93.5 93 THR A O 1
ATOM 693 N N . ALA A 1 94 ? -5.973 9.695 -2.439 1 94.19 94 ALA A N 1
ATOM 694 C CA . ALA A 1 94 ? -5.535 11.016 -2.883 1 94.19 94 ALA A CA 1
ATOM 695 C C . ALA A 1 94 ? -5.641 12.031 -1.75 1 94.19 94 ALA A C 1
ATOM 697 O O . ALA A 1 94 ? -6.562 11.977 -0.935 1 94.19 94 ALA A O 1
ATOM 698 N N . LEU A 1 95 ? -4.68 12.891 -1.762 1 97.12 95 LEU A N 1
ATOM 699 C CA . LEU A 1 95 ? -4.793 14.055 -0.885 1 97.12 95 LEU A CA 1
ATOM 700 C C . LEU A 1 95 ? -5.551 15.18 -1.574 1 97.12 95 LEU A C 1
ATOM 702 O O . LEU A 1 95 ? -6.281 14.945 -2.541 1 97.12 95 LEU A O 1
ATOM 706 N N . PHE A 1 96 ? -5.605 16.344 -0.897 1 96.88 96 PHE A N 1
ATOM 707 C CA . PHE A 1 96 ? -6.203 17.562 -1.437 1 96.88 96 PHE A CA 1
ATOM 708 C C . PHE A 1 96 ? -5.148 18.641 -1.634 1 96.88 96 PHE A C 1
ATOM 710 O O . PHE A 1 96 ? -5.016 19.547 -0.805 1 96.88 96 PHE A O 1
ATOM 717 N N . PRO A 1 97 ? -4.469 18.578 -2.768 1 95.31 97 PRO A N 1
ATOM 718 C CA . PRO A 1 97 ? -3.266 19.391 -2.941 1 95.31 97 PRO A CA 1
ATOM 719 C C . PRO A 1 97 ? -3.547 20.891 -2.822 1 95.31 97 PRO A C 1
ATOM 721 O O . PRO A 1 97 ? -2.729 21.625 -2.273 1 95.31 97 PRO A O 1
ATOM 724 N N . ASP A 1 98 ? -4.645 21.328 -3.232 1 95.5 98 ASP A N 1
ATOM 725 C CA . ASP A 1 98 ? -4.953 22.766 -3.252 1 95.5 98 ASP A CA 1
ATOM 726 C C . ASP A 1 98 ? -5.305 23.266 -1.854 1 95.5 98 ASP A C 1
ATOM 728 O O . ASP A 1 98 ? -5.348 24.469 -1.616 1 95.5 98 ASP A O 1
ATOM 732 N N . LEU A 1 99 ? -5.57 22.344 -1.008 1 97.44 99 LEU A N 1
ATOM 733 C CA . LEU A 1 99 ? -6.039 22.719 0.319 1 97.44 99 LEU A CA 1
ATOM 734 C C . LEU A 1 99 ? -5.012 22.359 1.386 1 97.44 99 LEU A C 1
ATOM 736 O O . LEU A 1 99 ? -5.18 22.703 2.559 1 97.44 99 LEU A O 1
ATOM 740 N N . LEU A 1 100 ? -3.893 21.719 1.037 1 97.06 100 LEU A N 1
ATOM 741 C CA . LEU A 1 100 ? -2.877 21.281 1.984 1 97.06 100 LEU A CA 1
ATOM 742 C C . LEU A 1 100 ? -2.242 22.469 2.703 1 97.06 100 LEU A C 1
ATOM 744 O O . LEU A 1 100 ? -1.999 22.406 3.91 1 97.06 100 LEU A O 1
ATOM 748 N N . ALA A 1 101 ? -2.01 23.531 1.961 1 95.25 101 ALA A N 1
ATOM 749 C CA . ALA A 1 101 ? -1.365 24.719 2.525 1 95.25 101 ALA A CA 1
ATOM 750 C C . ALA A 1 101 ? -2.248 25.375 3.584 1 95.25 101 ALA A C 1
ATOM 752 O O . ALA A 1 101 ? -1.761 26.125 4.434 1 95.25 101 ALA A O 1
ATOM 753 N N . GLN A 1 102 ? -3.533 25.109 3.479 1 96.69 102 GLN A N 1
ATOM 754 C CA . GLN A 1 102 ? -4.488 25.672 4.43 1 96.69 102 GLN A CA 1
ATOM 755 C C . GLN A 1 102 ? -4.715 24.719 5.605 1 96.69 102 GLN A C 1
ATOM 757 O O . GLN A 1 102 ? -5.539 25 6.48 1 96.69 102 GLN A O 1
ATOM 762 N N . GLY A 1 103 ? -4.035 23.609 5.602 1 97.69 103 GLY A N 1
ATOM 763 C CA . GLY A 1 103 ? -4.078 22.719 6.754 1 97.69 103 GLY A CA 1
ATOM 764 C C . GLY A 1 103 ? -4.973 21.516 6.547 1 97.69 103 GLY A C 1
ATOM 765 O O . GLY A 1 103 ? -5.254 20.766 7.488 1 97.69 103 GLY A O 1
ATOM 766 N N . ASN A 1 104 ? -5.504 21.344 5.297 1 98.5 104 ASN A N 1
ATOM 767 C CA . ASN A 1 104 ? -6.324 20.172 5 1 98.5 104 ASN A CA 1
ATOM 768 C C . ASN A 1 104 ? -5.465 18.953 4.691 1 98.5 104 ASN A C 1
ATOM 770 O O . ASN A 1 104 ? -4.941 18.812 3.586 1 98.5 104 ASN A O 1
ATOM 774 N N . ALA A 1 105 ? -5.383 18.047 5.637 1 98.56 105 ALA A N 1
ATOM 775 C CA . ALA A 1 105 ? -4.586 16.828 5.512 1 98.56 105 ALA A CA 1
ATOM 776 C C . ALA A 1 105 ? -5.48 15.609 5.254 1 98.56 105 ALA A C 1
ATOM 778 O O . ALA A 1 105 ? -5.066 14.469 5.473 1 98.56 105 ALA A O 1
ATOM 779 N N . SER A 1 106 ? -6.625 15.82 4.766 1 98.75 106 SER A N 1
ATOM 780 C CA . SER A 1 106 ? -7.605 14.75 4.574 1 98.75 106 SER A CA 1
ATOM 781 C C . SER A 1 106 ? -7.156 13.773 3.492 1 98.75 106 SER A C 1
ATOM 783 O O . SER A 1 106 ? -6.32 14.117 2.65 1 98.75 106 SER A O 1
ATOM 785 N N . LEU A 1 107 ? -7.711 12.547 3.535 1 98.5 107 LEU A N 1
ATOM 786 C CA . LEU A 1 107 ? -7.445 11.484 2.566 1 98.5 107 LEU A CA 1
ATOM 787 C C . LEU A 1 107 ? -8.734 11.031 1.893 1 98.5 107 LEU A C 1
ATOM 789 O O . LEU A 1 107 ? -9.703 10.68 2.57 1 98.5 107 LEU A O 1
ATOM 793 N N . ARG A 1 108 ? -8.719 11.125 0.616 1 97.88 108 ARG A N 1
ATOM 794 C CA . ARG A 1 108 ? -9.805 10.508 -0.14 1 97.88 108 ARG A CA 1
ATOM 795 C C . ARG A 1 108 ? -9.492 9.047 -0.44 1 97.88 108 ARG A C 1
ATOM 797 O O . ARG A 1 108 ? -8.406 8.719 -0.924 1 97.88 108 ARG A O 1
ATOM 804 N N . LEU A 1 109 ? -10.352 8.164 -0.077 1 95.94 109 LEU A N 1
ATOM 805 C CA . LEU A 1 109 ? -10.281 6.742 -0.412 1 95.94 109 LEU A CA 1
ATOM 806 C C . LEU A 1 109 ? -11.352 6.371 -1.437 1 95.94 109 LEU A C 1
ATOM 808 O O . LEU A 1 109 ? -12.547 6.512 -1.169 1 95.94 109 LEU A O 1
ATOM 812 N N . GLN A 1 110 ? -10.898 5.992 -2.547 1 93.69 110 GLN A N 1
ATOM 813 C CA . GLN A 1 110 ? -11.812 5.711 -3.648 1 93.69 110 GLN A CA 1
ATOM 814 C C . GLN A 1 110 ? -12.273 4.254 -3.623 1 93.69 110 GLN A C 1
ATOM 816 O O . GLN A 1 110 ? -11.531 3.373 -3.18 1 93.69 110 GLN A O 1
ATOM 821 N N . ARG A 1 111 ? -13.484 4.059 -4.055 1 91.19 111 ARG A N 1
ATOM 822 C CA . ARG A 1 111 ? -14.055 2.725 -4.223 1 91.19 111 ARG A CA 1
ATOM 823 C C . ARG A 1 111 ? -13.812 1.867 -2.984 1 91.19 111 ARG A C 1
ATOM 825 O O . ARG A 1 111 ? -13.195 0.803 -3.068 1 91.19 111 ARG A O 1
ATOM 832 N N . VAL A 1 112 ? -14.438 2.375 -1.91 1 93.31 112 VAL A N 1
ATOM 833 C CA . VAL A 1 112 ? -14.25 1.755 -0.603 1 93.31 112 VAL A CA 1
ATOM 834 C C . VAL A 1 112 ? -14.648 0.284 -0.667 1 93.31 112 VAL A C 1
ATOM 836 O O . VAL A 1 112 ? -15.641 -0.068 -1.31 1 93.31 112 VAL A O 1
ATOM 839 N N . ARG A 1 113 ? -13.859 -0.526 0.009 1 86.88 113 ARG A N 1
ATOM 840 C CA . ARG A 1 113 ? -14.07 -1.966 0.113 1 86.88 113 ARG A CA 1
ATOM 841 C C . ARG A 1 113 ? -14.32 -2.379 1.561 1 86.88 113 ARG A C 1
ATOM 843 O O . ARG A 1 113 ? -13.992 -1.638 2.488 1 86.88 113 ARG A O 1
ATOM 850 N N . VAL A 1 114 ? -14.898 -3.506 1.785 1 88.62 114 VAL A N 1
ATOM 851 C CA . VAL A 1 114 ? -15.117 -4.039 3.125 1 88.62 114 VAL A CA 1
ATOM 852 C C . VAL A 1 114 ? -13.789 -4.172 3.857 1 88.62 114 VAL A C 1
ATOM 854 O O . VAL A 1 114 ? -13.695 -3.895 5.055 1 88.62 114 VAL A O 1
ATOM 857 N N . ALA A 1 115 ? -12.711 -4.516 3.117 1 81.19 115 ALA A N 1
ATOM 858 C CA . ALA A 1 115 ? -11.383 -4.746 3.682 1 81.19 115 ALA A CA 1
ATOM 859 C C . ALA A 1 115 ? -10.773 -3.447 4.195 1 81.19 115 ALA A C 1
ATOM 861 O O . ALA A 1 115 ? -9.781 -3.467 4.934 1 81.19 115 ALA A O 1
ATOM 862 N N . ASP A 1 116 ? -11.383 -2.348 3.814 1 90.19 116 ASP A N 1
ATOM 863 C CA . ASP A 1 116 ? -10.844 -1.06 4.238 1 90.19 116 ASP A CA 1
ATOM 864 C C . ASP A 1 116 ? -11.297 -0.72 5.66 1 90.19 116 ASP A C 1
ATOM 866 O O . ASP A 1 116 ? -10.852 0.276 6.234 1 90.19 116 ASP A O 1
ATOM 870 N N . GLU A 1 117 ? -12.164 -1.529 6.188 1 92.38 117 GLU A N 1
ATOM 871 C CA . GLU A 1 117 ? -12.625 -1.268 7.551 1 92.38 117 GLU A CA 1
ATOM 872 C C . GLU A 1 117 ? -11.469 -1.278 8.539 1 92.38 117 GLU A C 1
ATOM 874 O O . GLU A 1 117 ? -10.656 -2.209 8.547 1 92.38 117 GLU A O 1
ATOM 879 N N . GLY A 1 118 ? -11.359 -0.247 9.383 1 94.25 118 GLY A N 1
ATOM 880 C CA . GLY A 1 118 ? -10.297 -0.146 10.375 1 94.25 118 GLY A CA 1
ATOM 881 C C . GLY A 1 118 ? -10.039 1.278 10.828 1 94.25 118 GLY A C 1
ATOM 882 O O . GLY A 1 118 ? -10.852 2.172 10.586 1 94.25 118 GLY A O 1
ATOM 883 N N . SER A 1 119 ? -8.984 1.437 11.578 1 95.81 119 SER A N 1
ATOM 884 C CA . SER A 1 119 ? -8.539 2.736 12.07 1 95.81 119 SER A CA 1
ATOM 885 C C . SER A 1 119 ? -7.348 3.254 11.273 1 95.81 119 SER A C 1
ATOM 887 O O . SER A 1 119 ? -6.402 2.508 11 1 95.81 119 SER A O 1
ATOM 889 N N . PHE A 1 120 ? -7.496 4.461 10.875 1 96.44 120 PHE A N 1
ATOM 890 C CA . PHE A 1 120 ? -6.445 5.152 10.148 1 96.44 120 PHE A CA 1
ATOM 891 C C . PHE A 1 120 ? -5.871 6.293 10.977 1 96.44 120 PHE A C 1
ATOM 893 O O . PHE A 1 120 ? -6.617 7.043 11.609 1 96.44 120 PHE A O 1
ATOM 900 N N . THR A 1 121 ? -4.559 6.484 10.938 1 97.5 121 THR A N 1
ATOM 901 C CA . THR A 1 121 ? -3.943 7.574 11.695 1 97.5 121 THR A CA 1
ATOM 902 C C . THR A 1 121 ? -3.318 8.594 10.75 1 97.5 121 THR A C 1
ATOM 904 O O . THR A 1 121 ? -2.604 8.234 9.812 1 97.5 121 THR A O 1
ATOM 907 N N . CYS A 1 122 ? -3.691 9.797 10.984 1 98.5 122 CYS A N 1
ATOM 908 C CA . CYS A 1 122 ? -3.107 10.945 10.305 1 98.5 122 CYS A CA 1
ATOM 909 C C . CYS A 1 122 ? -1.976 11.547 11.125 1 98.5 122 CYS A C 1
ATOM 911 O O . CYS A 1 122 ? -2.201 12.031 12.234 1 98.5 122 CYS A O 1
ATOM 913 N N . PHE A 1 123 ? -0.75 11.5 10.625 1 97 123 PHE A N 1
ATOM 914 C CA . PHE A 1 123 ? 0.417 12.117 11.242 1 97 123 PHE A CA 1
ATOM 915 C C . PHE A 1 123 ? 0.821 13.383 10.492 1 97 123 PHE A C 1
ATOM 917 O O . PHE A 1 123 ? 0.98 13.367 9.273 1 97 123 PHE A O 1
ATOM 924 N N . VAL A 1 124 ? 0.995 14.438 11.25 1 97.75 124 VAL A N 1
ATOM 925 C CA . VAL A 1 124 ? 1.45 15.695 10.672 1 97.75 124 VAL A CA 1
ATOM 926 C C . VAL A 1 124 ? 2.703 16.172 11.398 1 97.75 124 VAL A C 1
ATOM 928 O O . VAL A 1 124 ? 2.717 16.281 12.633 1 97.75 124 VAL A O 1
ATOM 931 N N . SER A 1 125 ? 3.736 16.406 10.602 1 96.19 125 SER A N 1
ATOM 932 C CA . SER A 1 125 ? 4.996 16.891 11.172 1 96.19 125 SER A CA 1
ATOM 933 C C . SER A 1 125 ? 5.535 18.078 10.398 1 96.19 125 SER A C 1
ATOM 935 O O . SER A 1 125 ? 5.668 18.031 9.172 1 96.19 125 SER A O 1
ATOM 937 N N . ILE A 1 126 ? 5.77 19.109 11.055 1 94.75 126 ILE A N 1
ATOM 938 C CA . ILE A 1 126 ? 6.449 20.312 10.562 1 94.75 126 ILE A CA 1
ATOM 939 C C . ILE A 1 126 ? 7.645 20.625 11.461 1 94.75 126 ILE A C 1
ATOM 941 O O . ILE A 1 126 ? 8.648 19.906 11.453 1 94.75 126 ILE A O 1
ATOM 945 N N . ARG A 1 127 ? 7.562 21.656 12.406 1 88.69 127 ARG A N 1
ATOM 946 C CA . ARG A 1 127 ? 8.508 21.844 13.5 1 88.69 127 ARG A CA 1
ATOM 947 C C . ARG A 1 127 ? 8.156 20.969 14.695 1 88.69 127 ARG A C 1
ATOM 949 O O . ARG A 1 127 ? 9.016 20.312 15.273 1 88.69 127 ARG A O 1
ATOM 956 N N . ASP A 1 128 ? 6.828 20.922 14.914 1 92.12 128 ASP A N 1
ATOM 957 C CA . ASP A 1 128 ? 6.234 20.016 15.891 1 92.12 128 ASP A CA 1
ATOM 958 C C . ASP A 1 128 ? 5.461 18.891 15.195 1 92.12 128 ASP A C 1
ATOM 960 O O . ASP A 1 128 ? 5.418 18.828 13.969 1 92.12 128 ASP A O 1
ATOM 964 N N . PHE A 1 129 ? 5.031 17.922 16.094 1 92.75 129 PHE A N 1
ATOM 965 C CA . PHE A 1 129 ? 4.324 16.781 15.508 1 92.75 129 PHE A CA 1
ATOM 966 C C . PHE A 1 129 ? 3.033 16.5 16.281 1 92.75 129 PHE A C 1
ATOM 968 O O . PHE A 1 129 ? 2.92 16.844 17.453 1 92.75 129 PHE A O 1
ATOM 975 N N . GLY A 1 130 ? 2.027 16.078 15.461 1 96.19 130 GLY A N 1
ATOM 976 C CA . GLY A 1 130 ? 0.761 15.609 16 1 96.19 130 GLY A CA 1
ATOM 977 C C . GLY A 1 130 ? 0.144 14.492 15.18 1 96.19 130 GLY A C 1
ATOM 978 O O . GLY A 1 130 ? 0.547 14.25 14.039 1 96.19 130 GLY A O 1
ATOM 979 N N . SER A 1 131 ? -0.781 13.742 15.859 1 97.19 131 SER A N 1
ATOM 980 C CA . SER A 1 131 ? -1.499 12.695 15.141 1 97.19 131 SER A CA 1
ATOM 981 C C . SER A 1 131 ? -2.906 12.508 15.703 1 97.19 131 SER A C 1
ATOM 983 O O . SER A 1 131 ? -3.199 12.938 16.812 1 97.19 131 SER A O 1
ATOM 985 N N . ALA A 1 132 ? -3.736 12 14.867 1 98.12 132 ALA A N 1
ATOM 986 C CA . ALA A 1 132 ? -5.094 11.641 15.258 1 98.12 132 ALA A CA 1
ATOM 987 C C . ALA A 1 132 ? -5.633 10.492 14.406 1 98.12 132 ALA A C 1
ATOM 989 O O . ALA A 1 132 ? -5.27 10.359 13.234 1 98.12 132 ALA A O 1
ATOM 990 N N . ALA A 1 133 ? -6.504 9.719 14.984 1 98.06 133 ALA A N 1
ATOM 991 C CA . ALA A 1 133 ? -7.012 8.531 14.305 1 98.06 133 ALA A CA 1
ATOM 992 C C . ALA A 1 133 ? -8.445 8.742 13.82 1 98.06 133 ALA A C 1
ATOM 994 O O . ALA A 1 133 ? -9.227 9.453 14.461 1 98.06 133 ALA A O 1
ATOM 995 N N . VAL A 1 134 ? -8.727 8.172 12.688 1 98.44 134 VAL A N 1
ATOM 996 C CA . VAL A 1 134 ? -10.055 8.172 12.086 1 98.44 134 VAL A CA 1
ATOM 997 C C . VAL A 1 134 ? -10.531 6.734 11.891 1 98.44 134 VAL A C 1
ATOM 999 O O . VAL A 1 134 ? -9.797 5.895 11.367 1 98.44 134 VAL A O 1
ATOM 1002 N N . SER A 1 135 ? -11.75 6.469 12.305 1 97.62 135 SER A N 1
ATOM 1003 C CA . SER A 1 135 ? -12.32 5.145 12.117 1 97.62 135 SER A CA 1
ATOM 1004 C C . SER A 1 135 ? -13.172 5.086 10.852 1 97.62 135 SER A C 1
ATOM 1006 O O . SER A 1 135 ? -13.938 6.008 10.562 1 97.62 135 SER A O 1
ATOM 1008 N N . LEU A 1 136 ? -12.953 4.059 10.125 1 97.19 136 LEU A N 1
ATOM 1009 C CA . LEU A 1 136 ? -13.734 3.814 8.922 1 97.19 136 LEU A CA 1
ATOM 1010 C C . LEU A 1 136 ? -14.422 2.455 8.984 1 97.19 136 LEU A C 1
ATOM 1012 O O . LEU A 1 136 ? -13.781 1.441 9.273 1 97.19 136 LEU A O 1
ATOM 1016 N N . MET B 1 1 ? 2.742 47.656 88.688 1 29.91 1 MET B N 1
ATOM 1017 C CA . MET B 1 1 ? 2.082 47.906 87.438 1 29.91 1 MET B CA 1
ATOM 1018 C C . MET B 1 1 ? 2.965 47.469 86.25 1 29.91 1 MET B C 1
ATOM 1020 O O . MET B 1 1 ? 3.936 48.156 85.938 1 29.91 1 MET B O 1
ATOM 1024 N N . LEU B 1 2 ? 3.246 46.125 86.25 1 35.31 2 LEU B N 1
ATOM 1025 C CA . LEU B 1 2 ? 4.047 45.188 85.438 1 35.31 2 LEU B CA 1
ATOM 1026 C C . LEU B 1 2 ? 3.652 45.25 84 1 35.31 2 LEU B C 1
ATOM 1028 O O . LEU B 1 2 ? 2.488 45.031 83.625 1 35.31 2 LEU B O 1
ATOM 1032 N N . ARG B 1 3 ? 4.355 46.156 83.25 1 31.95 3 ARG B N 1
ATOM 1033 C CA . ARG B 1 3 ? 4.25 46.406 81.812 1 31.95 3 ARG B CA 1
ATOM 1034 C C . ARG B 1 3 ? 4.422 45.125 81.062 1 31.95 3 ARG B C 1
ATOM 1036 O O . ARG B 1 3 ? 5.438 44.438 81.188 1 31.95 3 ARG B O 1
ATOM 1043 N N . ARG B 1 4 ? 3.395 44.438 80.625 1 33.03 4 ARG B N 1
ATOM 1044 C CA . ARG B 1 4 ? 3.121 43.219 79.812 1 33.03 4 ARG B CA 1
ATOM 1045 C C . ARG B 1 4 ? 3.721 43.312 78.438 1 33.03 4 ARG B C 1
ATOM 1047 O O . ARG B 1 4 ? 3.08 43.812 77.5 1 33.03 4 ARG B O 1
ATOM 1054 N N . ARG B 1 5 ? 4.828 44.188 78.125 1 35.66 5 ARG B N 1
ATOM 1055 C CA . ARG B 1 5 ? 4.902 44.406 76.688 1 35.66 5 ARG B CA 1
ATOM 1056 C C . ARG B 1 5 ? 4.965 43.062 75.938 1 35.66 5 ARG B C 1
ATOM 1058 O O . ARG B 1 5 ? 5.422 42.062 76.5 1 35.66 5 ARG B O 1
ATOM 1065 N N . GLY B 1 6 ? 4.551 42.969 74.625 1 33.38 6 GLY B N 1
ATOM 1066 C CA . GLY B 1 6 ? 4.02 42.344 73.438 1 33.38 6 GLY B CA 1
ATOM 1067 C C . GLY B 1 6 ? 5.02 41.438 72.688 1 33.38 6 GLY B C 1
ATOM 1068 O O . GLY B 1 6 ? 6.223 41.688 72.75 1 33.38 6 GLY B O 1
ATOM 1069 N N . SER B 1 7 ? 4.867 40.094 72.75 1 40.53 7 SER B N 1
ATOM 1070 C CA . SER B 1 7 ? 5.594 39 72.125 1 40.53 7 SER B CA 1
ATOM 1071 C C . SER B 1 7 ? 5.824 39.25 70.625 1 40.53 7 SER B C 1
ATOM 1073 O O . SER B 1 7 ? 4.922 39.719 69.938 1 40.53 7 SER B O 1
ATOM 1075 N N . PRO B 1 8 ? 7.121 39.594 70.25 1 42.69 8 PRO B N 1
ATOM 1076 C CA . PRO B 1 8 ? 7.43 39.781 68.812 1 42.69 8 PRO B CA 1
ATOM 1077 C C . PRO B 1 8 ? 6.977 38.594 68 1 42.69 8 PRO B C 1
ATOM 1079 O O . PRO B 1 8 ? 7.086 37.438 68.438 1 42.69 8 PRO B O 1
ATOM 1082 N N . GLY B 1 9 ? 5.742 38.594 67.375 1 34.75 9 GLY B N 1
ATOM 1083 C CA . GLY B 1 9 ? 5.191 37.656 66.375 1 34.75 9 GLY B CA 1
ATOM 1084 C C . GLY B 1 9 ? 6.191 37.281 65.312 1 34.75 9 GLY B C 1
ATOM 1085 O O . GLY B 1 9 ? 6.82 38.125 64.688 1 34.75 9 GLY B O 1
ATOM 1086 N N . MET B 1 10 ? 7.082 36.25 65.562 1 46.5 10 MET B N 1
ATOM 1087 C CA . MET B 1 10 ? 7.895 35.625 64.5 1 46.5 10 MET B CA 1
ATOM 1088 C C . MET B 1 10 ? 7.086 35.438 63.25 1 46.5 10 MET B C 1
ATOM 1090 O O . MET B 1 10 ? 6.066 34.75 63.25 1 46.5 10 MET B O 1
ATOM 1094 N N . GLY B 1 11 ? 6.84 36.469 62.469 1 38.94 11 GLY B N 1
ATOM 1095 C CA . GLY B 1 11 ? 6.285 36.375 61.125 1 38.94 11 GLY B CA 1
ATOM 1096 C C . GLY B 1 11 ? 6.93 35.312 60.281 1 38.94 11 GLY B C 1
ATOM 1097 O O . GLY B 1 11 ? 8.125 35.344 60 1 38.94 11 GLY B O 1
ATOM 1098 N N . VAL B 1 12 ? 6.586 33.969 60.531 1 47.12 12 VAL B N 1
ATOM 1099 C CA . VAL B 1 12 ? 6.902 32.875 59.625 1 47.12 12 VAL B CA 1
ATOM 1100 C C . VAL B 1 12 ? 6.648 33.312 58.188 1 47.12 12 VAL B C 1
ATOM 1102 O O . VAL B 1 12 ? 5.523 33.656 57.812 1 47.12 12 VAL B O 1
ATOM 1105 N N . HIS B 1 13 ? 7.586 34.031 57.562 1 46.22 13 HIS B N 1
ATOM 1106 C CA . HIS B 1 13 ? 7.547 34.219 56.125 1 46.22 13 HIS B CA 1
ATOM 1107 C C . HIS B 1 13 ? 7.273 32.906 55.406 1 46.22 13 HIS B C 1
ATOM 1109 O O . HIS B 1 13 ? 8.055 31.969 55.5 1 46.22 13 HIS B O 1
ATOM 1115 N N . VAL B 1 14 ? 6.051 32.375 55.438 1 49.44 14 VAL B N 1
ATOM 1116 C CA . VAL B 1 14 ? 5.684 31.344 54.438 1 49.44 14 VAL B CA 1
ATOM 1117 C C . VAL B 1 14 ? 6.246 31.734 53.094 1 49.44 14 VAL B C 1
ATOM 1119 O O . VAL B 1 14 ? 5.848 32.75 52.5 1 49.44 14 VAL B O 1
ATOM 1122 N N . GLY B 1 15 ? 7.559 31.75 52.938 1 45.5 15 GLY B N 1
ATOM 1123 C CA . GLY B 1 15 ? 8.016 31.844 51.562 1 45.5 15 GLY B CA 1
ATOM 1124 C C . GLY B 1 15 ? 7.184 31.016 50.625 1 45.5 15 GLY B C 1
ATOM 1125 O O . GLY B 1 15 ? 7.074 29.797 50.781 1 45.5 15 GLY B O 1
ATOM 1126 N N . ALA B 1 16 ? 6.004 31.5 50.156 1 48.72 16 ALA B N 1
ATOM 1127 C CA . ALA B 1 16 ? 5.301 30.953 49 1 48.72 16 ALA B CA 1
ATOM 1128 C C . ALA B 1 16 ? 6.277 30.562 47.906 1 48.72 16 ALA B C 1
ATOM 1130 O O . ALA B 1 16 ? 6.934 31.422 47.312 1 48.72 16 ALA B O 1
ATOM 1131 N N . ALA B 1 17 ? 7.094 29.5 48.125 1 50.16 17 ALA B N 1
ATOM 1132 C CA . ALA B 1 17 ? 7.754 28.969 46.938 1 50.16 17 ALA B CA 1
ATOM 1133 C C . ALA B 1 17 ? 6.777 28.844 45.75 1 50.16 17 ALA B C 1
ATOM 1135 O O . ALA B 1 17 ? 5.84 28.047 45.812 1 50.16 17 ALA B O 1
ATOM 1136 N N . LEU B 1 18 ? 6.297 29.953 45.156 1 49 18 LEU B N 1
ATOM 1137 C CA . LEU B 1 18 ? 5.672 29.797 43.844 1 49 18 LEU B CA 1
ATOM 1138 C C . LEU B 1 18 ? 6.426 28.781 43 1 49 18 LEU B C 1
ATOM 1140 O O . LEU B 1 18 ? 7.562 29.031 42.562 1 49 18 LEU B O 1
ATOM 1144 N N . GLY B 1 19 ? 6.453 27.562 43.344 1 45.84 19 GLY B N 1
ATOM 1145 C CA . GLY B 1 19 ? 6.906 26.594 42.344 1 45.84 19 GLY B CA 1
ATOM 1146 C C . GLY B 1 19 ? 6.488 26.938 40.938 1 45.84 19 GLY B C 1
ATOM 1147 O O . GLY B 1 19 ? 5.293 27.062 40.656 1 45.84 19 GLY B O 1
ATOM 1148 N N . ALA B 1 20 ? 7.195 27.797 40.156 1 48.97 20 ALA B N 1
ATOM 1149 C CA . ALA B 1 20 ? 7.023 27.922 38.719 1 48.97 20 ALA B CA 1
ATOM 1150 C C . ALA B 1 20 ? 6.688 26.578 38.094 1 48.97 20 ALA B C 1
ATOM 1152 O O . ALA B 1 20 ? 7.531 25.688 38.031 1 48.97 20 ALA B O 1
ATOM 1153 N N . LEU B 1 21 ? 5.531 25.969 38.281 1 50.5 21 LEU B N 1
ATOM 1154 C CA . LEU B 1 21 ? 5.109 24.938 37.344 1 50.5 21 LEU B CA 1
ATOM 1155 C C . LEU B 1 21 ? 5.547 25.281 35.938 1 50.5 21 LEU B C 1
ATOM 1157 O O . LEU B 1 21 ? 5.051 26.234 35.344 1 50.5 21 LEU B O 1
ATOM 1161 N N . TRP B 1 22 ? 6.789 25.172 35.562 1 49.5 22 TRP B N 1
ATOM 1162 C CA . TRP B 1 22 ? 7.195 25.141 34.188 1 49.5 22 TRP B CA 1
ATOM 1163 C C . TRP B 1 22 ? 6.152 24.438 33.312 1 49.5 22 TRP B C 1
ATOM 1165 O O . TRP B 1 22 ? 5.98 23.219 33.406 1 49.5 22 TRP B O 1
ATOM 1175 N N . PHE B 1 23 ? 4.934 25.047 33.031 1 48.28 23 PHE B N 1
ATOM 1176 C CA . PHE B 1 23 ? 4.133 24.594 31.906 1 48.28 23 PHE B CA 1
ATOM 1177 C C . PHE B 1 23 ? 5.02 24.125 30.75 1 48.28 23 PHE B C 1
ATOM 1179 O O . PHE B 1 23 ? 5.668 24.953 30.094 1 48.28 23 PHE B O 1
ATOM 1186 N N . CYS B 1 24 ? 5.816 23.109 30.781 1 49.62 24 CYS B N 1
ATOM 1187 C CA . CYS B 1 24 ? 6.391 22.5 29.594 1 49.62 24 CYS B CA 1
ATOM 1188 C C . CYS B 1 24 ? 5.43 22.594 28.422 1 49.62 24 CYS B C 1
ATOM 1190 O O . CYS B 1 24 ? 4.406 21.906 28.391 1 49.62 24 CYS B O 1
ATOM 1192 N N . LEU B 1 25 ? 5.117 23.781 27.828 1 49.66 25 LEU B N 1
ATOM 1193 C CA . LEU B 1 25 ? 4.531 23.938 26.5 1 49.66 25 LEU B CA 1
ATOM 1194 C C . LEU B 1 25 ? 5.074 22.875 25.547 1 49.66 25 LEU B C 1
ATOM 1196 O O . LEU B 1 25 ? 6.145 23.062 24.953 1 49.66 25 LEU B O 1
ATOM 1200 N N . THR B 1 26 ? 5.242 21.672 25.891 1 55.56 26 THR B N 1
ATOM 1201 C CA . THR B 1 26 ? 5.562 20.734 24.812 1 55.56 26 THR B CA 1
ATOM 1202 C C . THR B 1 26 ? 4.73 21.031 23.562 1 55.56 26 THR B C 1
ATOM 1204 O O . THR B 1 26 ? 3.502 21.109 23.641 1 55.56 26 THR B O 1
ATOM 1207 N N . GLY B 1 27 ? 5.223 21.922 22.719 1 63.28 27 GLY B N 1
ATOM 1208 C CA . GLY B 1 27 ? 4.684 22.344 21.438 1 63.28 27 GLY B CA 1
ATOM 1209 C C . GLY B 1 27 ? 4.215 21.172 20.578 1 63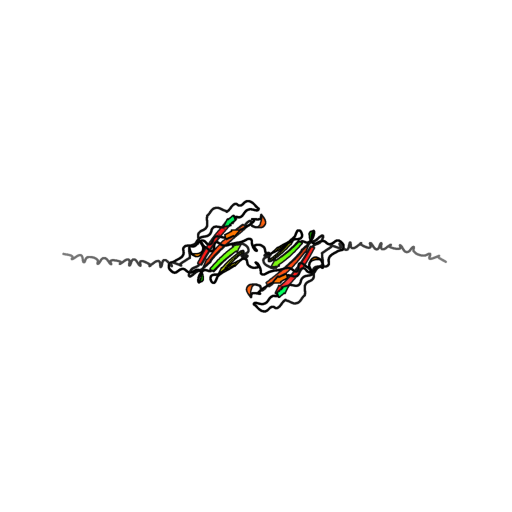.28 27 GLY B C 1
ATOM 1210 O O . GLY B 1 27 ? 5.031 20.484 19.969 1 63.28 27 GLY B O 1
ATOM 1211 N N . ALA B 1 28 ? 3.133 20.531 20.859 1 82.38 28 ALA B N 1
ATOM 1212 C CA . ALA B 1 28 ? 2.531 19.531 19.984 1 82.38 28 ALA B CA 1
ATOM 1213 C C . ALA B 1 28 ? 1.655 20.188 18.922 1 82.38 28 ALA B C 1
ATOM 1215 O O . ALA B 1 28 ? 0.987 21.188 19.188 1 82.38 28 ALA B O 1
ATOM 1216 N N . LEU B 1 29 ? 1.954 19.922 17.625 1 91.88 29 LEU B N 1
ATOM 1217 C CA . LEU B 1 29 ? 1.076 20.344 16.531 1 91.88 29 LEU B CA 1
ATOM 1218 C C . LEU B 1 29 ? -0.32 19.75 16.703 1 91.88 29 LEU B C 1
ATOM 1220 O O . LEU B 1 29 ? -0.471 18.531 16.875 1 91.88 29 LEU B O 1
ATOM 1224 N N . GLU B 1 30 ? -1.264 20.641 16.844 1 93.56 30 GLU B N 1
ATOM 1225 C CA . GLU B 1 30 ? -2.631 20.156 17.016 1 93.56 30 GLU B CA 1
ATOM 1226 C C . GLU B 1 30 ? -3.189 19.609 15.711 1 93.56 30 GLU B C 1
ATOM 1228 O O . GLU B 1 30 ? -3.289 20.344 14.719 1 93.56 30 GLU B O 1
ATOM 1233 N N . VAL B 1 31 ? -3.457 18.312 15.734 1 97.69 31 VAL B N 1
ATOM 1234 C CA . VAL B 1 31 ? -4.113 17.656 14.617 1 97.69 31 VAL B CA 1
ATOM 1235 C C . VAL B 1 31 ? -5.547 17.297 15 1 97.69 31 VAL B C 1
ATOM 1237 O O . VAL B 1 31 ? -5.785 16.703 16.062 1 97.69 31 VAL B O 1
ATOM 1240 N N . GLN B 1 32 ? -6.535 17.719 14.109 1 97.81 32 GLN B N 1
ATOM 1241 C CA . GLN B 1 32 ? -7.949 17.531 14.43 1 97.81 32 GLN B CA 1
ATOM 1242 C C . GLN B 1 32 ? -8.625 16.578 13.453 1 97.81 32 GLN B C 1
ATOM 1244 O O . GLN B 1 32 ? -8.414 16.688 12.242 1 97.81 32 GLN B O 1
ATOM 1249 N N . VAL B 1 33 ? -9.422 15.609 14.055 1 98.31 33 VAL B N 1
ATOM 1250 C CA . VAL B 1 33 ? -10.281 14.711 13.289 1 98.31 33 VAL B CA 1
ATOM 1251 C C . VAL B 1 33 ? -11.672 14.664 13.914 1 98.31 33 VAL B C 1
ATOM 1253 O O . VAL B 1 33 ? -11.828 14.93 15.109 1 98.31 33 VAL B O 1
ATOM 1256 N N . PRO B 1 34 ? -12.664 14.477 13.078 1 96.25 34 PRO B N 1
ATOM 1257 C CA . PRO B 1 34 ? -13.984 14.305 13.688 1 96.25 34 PRO B CA 1
ATOM 1258 C C . PRO B 1 34 ? -14.031 13.133 14.664 1 96.25 34 PRO B C 1
ATOM 1260 O O . PRO B 1 34 ? -13.359 12.125 14.461 1 96.25 34 PRO B O 1
ATOM 1263 N N . GLU B 1 35 ? -14.891 13.188 15.695 1 94 35 GLU B N 1
ATOM 1264 C CA . GLU B 1 35 ? -15.023 12.148 16.719 1 94 35 GLU B CA 1
ATOM 1265 C C . GLU B 1 35 ? -15.836 10.969 16.188 1 94 35 GLU B C 1
ATOM 1267 O O . GLU B 1 35 ? -15.617 9.828 16.609 1 94 35 GLU B O 1
ATOM 1272 N N . ASP B 1 36 ? -16.641 11.266 15.266 1 96.56 36 ASP B N 1
ATOM 1273 C CA . ASP B 1 36 ? -17.516 10.219 14.758 1 96.56 36 ASP B CA 1
ATOM 1274 C C . ASP B 1 36 ? -16.812 9.391 13.688 1 96.56 36 ASP B C 1
ATOM 1276 O O . ASP B 1 36 ? -16.062 9.922 12.867 1 96.56 36 ASP B O 1
ATOM 1280 N N . PRO B 1 37 ? -17.141 8.141 13.711 1 96.31 37 PRO B N 1
ATOM 1281 C CA . PRO B 1 37 ? -16.594 7.285 12.656 1 96.31 37 PRO B CA 1
ATOM 1282 C C . PRO B 1 37 ? -17.125 7.656 11.266 1 96.31 37 PRO B C 1
ATOM 1284 O O . PRO B 1 37 ? -18.219 8.203 11.148 1 96.31 37 PRO B O 1
ATOM 1287 N N . VAL B 1 38 ? -16.328 7.418 10.305 1 97.69 38 VAL B N 1
ATOM 1288 C CA . VAL B 1 38 ? -16.75 7.598 8.914 1 97.69 38 VAL B CA 1
ATOM 1289 C C . VAL B 1 38 ? -17.5 6.359 8.438 1 97.69 38 VAL B C 1
ATOM 1291 O O . VAL B 1 38 ? -16.984 5.238 8.531 1 97.69 38 VAL B O 1
ATOM 1294 N N . VAL B 1 39 ? -18.703 6.555 8.023 1 96.69 39 VAL B N 1
ATOM 1295 C CA . VAL B 1 39 ? -19.5 5.48 7.434 1 96.69 39 VAL B CA 1
ATOM 1296 C C . VAL B 1 39 ? -19.578 5.676 5.922 1 96.69 39 VAL B C 1
ATOM 1298 O O . VAL B 1 39 ? -19.953 6.754 5.449 1 96.69 39 VAL B O 1
ATOM 1301 N N . ALA B 1 40 ? -19.188 4.664 5.184 1 96.56 40 ALA B N 1
ATOM 1302 C CA . ALA B 1 40 ? -19.203 4.746 3.725 1 96.56 40 ALA B CA 1
ATOM 1303 C C . ALA B 1 40 ? -19.859 3.51 3.111 1 96.56 40 ALA B C 1
ATOM 1305 O O . ALA B 1 40 ? -19.781 2.416 3.68 1 96.56 40 ALA B O 1
ATOM 1306 N N . LEU B 1 41 ? -20.5 3.732 1.982 1 95.5 41 LEU B N 1
ATOM 1307 C CA . LEU B 1 41 ? -21.031 2.615 1.216 1 95.5 41 LEU B CA 1
ATOM 1308 C C . LEU B 1 41 ? -19.969 1.992 0.333 1 95.5 41 LEU B C 1
ATOM 1310 O O . LEU B 1 41 ? -19.156 2.707 -0.269 1 95.5 41 LEU B O 1
ATOM 1314 N N . VAL B 1 42 ? -19.922 0.655 0.341 1 92.69 42 VAL B N 1
ATOM 1315 C CA . VAL B 1 42 ? -18.984 -0.046 -0.526 1 92.69 42 VAL B CA 1
ATOM 1316 C C . VAL B 1 42 ? -19.156 0.431 -1.967 1 92.69 42 VAL B C 1
ATOM 1318 O O . VAL B 1 42 ? -20.281 0.577 -2.451 1 92.69 42 VAL B O 1
ATOM 1321 N N . GLY B 1 43 ? -17.969 0.672 -2.576 1 93.06 43 GLY B N 1
ATOM 1322 C CA . GLY B 1 43 ? -17.984 1.085 -3.971 1 93.06 43 GLY B CA 1
ATOM 1323 C C . GLY B 1 43 ? -18 2.592 -4.145 1 93.06 43 GLY B C 1
ATOM 1324 O O . GLY B 1 43 ? -17.766 3.096 -5.246 1 93.06 43 GLY B O 1
ATOM 1325 N N . THR B 1 44 ? -18.25 3.344 -3.121 1 95.69 44 THR B N 1
ATOM 1326 C CA . THR B 1 44 ? -18.25 4.801 -3.182 1 95.69 44 THR B CA 1
ATOM 1327 C C . THR B 1 44 ? -16.969 5.363 -2.584 1 95.69 44 THR B C 1
ATOM 1329 O O . THR B 1 44 ? -16.188 4.625 -1.975 1 95.69 44 THR B O 1
ATOM 1332 N N . ASP B 1 45 ? -16.75 6.641 -2.828 1 96.06 45 ASP B N 1
ATOM 1333 C CA . ASP B 1 45 ? -15.578 7.297 -2.246 1 96.06 45 ASP B CA 1
ATOM 1334 C C . ASP B 1 45 ? -15.867 7.773 -0.824 1 96.06 45 ASP B C 1
ATOM 1336 O O . ASP B 1 45 ? -17.016 8.07 -0.486 1 96.06 45 ASP B O 1
ATOM 1340 N N . ALA B 1 46 ? -14.852 7.762 0 1 97.88 46 ALA B N 1
ATOM 1341 C CA . ALA B 1 46 ? -14.922 8.32 1.35 1 97.88 46 ALA B CA 1
ATOM 1342 C C . ALA B 1 46 ? -13.773 9.289 1.604 1 97.88 46 ALA B C 1
ATOM 1344 O O . ALA B 1 46 ? -12.68 9.117 1.061 1 97.88 46 ALA B O 1
ATOM 1345 N N . THR B 1 47 ? -14.062 10.273 2.385 1 98.38 47 THR B N 1
ATOM 1346 C CA . THR B 1 47 ? -13.023 11.195 2.822 1 98.38 47 THR B CA 1
ATOM 1347 C C . THR B 1 47 ? -12.734 11.016 4.312 1 98.38 47 THR B C 1
ATOM 1349 O O . THR B 1 47 ? -13.641 11.125 5.141 1 98.38 47 THR B O 1
ATOM 1352 N N . LEU B 1 48 ? -11.523 10.688 4.668 1 98.69 48 LEU B N 1
ATOM 1353 C CA . LEU B 1 48 ? -11.039 10.688 6.043 1 98.69 48 LEU B CA 1
ATOM 1354 C C . LEU B 1 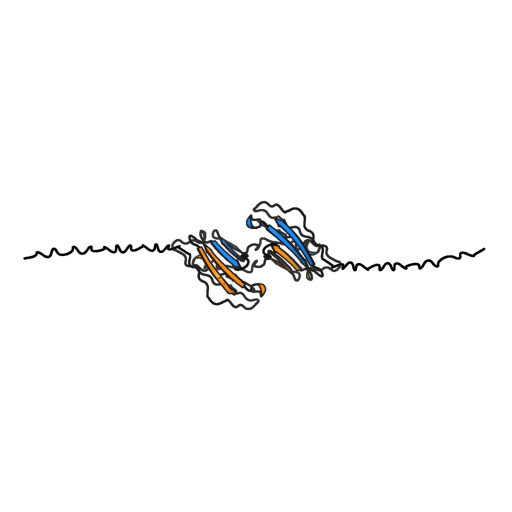48 ? -10.492 12.055 6.43 1 98.69 48 LEU B C 1
ATOM 1356 O O . LEU B 1 48 ? -9.367 12.406 6.066 1 98.69 48 LEU B O 1
ATOM 1360 N N . CYS B 1 49 ? -11.266 12.75 7.219 1 98.69 49 CYS B N 1
ATOM 1361 C CA . CYS B 1 49 ? -10.961 14.148 7.492 1 98.69 49 CYS B CA 1
ATOM 1362 C C . CYS B 1 49 ? -9.82 14.266 8.5 1 98.69 49 CYS B C 1
ATOM 1364 O O . CYS B 1 49 ? -9.758 13.508 9.469 1 98.69 49 CYS B O 1
ATOM 1366 N N . CYS B 1 50 ? -8.961 15.141 8.289 1 98.81 50 CYS B N 1
ATOM 1367 C CA . CYS B 1 50 ? -7.816 15.484 9.125 1 98.81 50 CYS B CA 1
ATOM 1368 C C . CYS B 1 50 ? -7.348 16.906 8.836 1 98.81 50 CYS B C 1
ATOM 1370 O O . CYS B 1 50 ? -7.227 17.312 7.68 1 98.81 50 CYS B O 1
ATOM 1372 N N . SER B 1 51 ? -7.176 17.672 9.875 1 98.5 51 SER B N 1
ATOM 1373 C CA . SER B 1 51 ? -6.762 19.047 9.68 1 98.5 51 SER B CA 1
ATOM 1374 C C . SER B 1 51 ? -5.734 19.469 10.727 1 98.5 51 SER B C 1
ATOM 1376 O O . SER B 1 51 ? -5.664 18.891 11.812 1 98.5 51 SER B O 1
ATOM 1378 N N . PHE B 1 52 ? -4.945 20.422 10.367 1 97.75 52 PHE B N 1
ATOM 1379 C CA . PHE B 1 52 ? -4.008 21.078 11.273 1 97.75 52 PHE B CA 1
ATOM 1380 C C . PHE B 1 52 ? -3.996 22.578 11.047 1 97.75 52 PHE B C 1
ATOM 1382 O O . PHE B 1 52 ? -4.562 23.062 10.062 1 97.75 52 PHE B O 1
ATOM 1389 N N . SER B 1 53 ? -3.41 23.266 12.008 1 95 53 SER B N 1
ATOM 1390 C CA . SER B 1 53 ? -3.314 24.719 11.891 1 95 53 SER B CA 1
ATOM 1391 C C . SER B 1 53 ? -1.896 25.156 11.539 1 95 53 SER B C 1
ATOM 1393 O O . SER B 1 53 ? -1.002 25.125 12.391 1 95 53 SER B O 1
ATOM 1395 N N . PRO B 1 54 ? -1.797 25.609 10.32 1 93.06 54 PRO B N 1
ATOM 1396 C CA . PRO B 1 54 ? -0.45 26.047 9.938 1 93.06 54 PRO B CA 1
ATOM 1397 C C . PRO B 1 54 ? -0.011 27.312 10.672 1 93.06 54 PRO B C 1
ATOM 1399 O O . PRO B 1 54 ? -0.829 28.203 10.914 1 93.06 54 PRO B O 1
ATOM 1402 N N . GLU B 1 55 ? 1.221 27.344 11.031 1 91.5 55 GLU B N 1
ATOM 1403 C CA . GLU B 1 55 ? 1.808 28.531 11.633 1 91.5 55 GLU B CA 1
ATOM 1404 C C . GLU B 1 55 ? 2.268 29.531 10.57 1 91.5 55 GLU B C 1
ATOM 1406 O O . GLU B 1 55 ? 2.445 29.156 9.406 1 91.5 55 GLU B O 1
ATOM 1411 N N . PRO B 1 56 ? 2.383 30.875 11.047 1 91.25 56 PRO B N 1
ATOM 1412 C CA . PRO B 1 56 ? 2.934 31.828 10.086 1 91.25 56 PRO B CA 1
ATOM 1413 C C . PRO B 1 56 ? 4.277 31.391 9.508 1 91.25 56 PRO B C 1
ATOM 1415 O O . PRO B 1 56 ? 5.125 30.875 10.242 1 91.25 56 PRO B O 1
ATOM 1418 N N . GLY B 1 57 ? 4.426 31.484 8.211 1 92.56 57 GLY B N 1
ATOM 1419 C CA . GLY B 1 57 ? 5.668 31.094 7.559 1 92.56 57 GLY B CA 1
ATOM 1420 C C . GLY B 1 57 ? 5.664 29.656 7.098 1 92.56 57 GLY B C 1
ATOM 1421 O O . GLY B 1 57 ? 6.656 29.172 6.543 1 92.56 57 GLY B O 1
ATOM 1422 N N . PHE B 1 58 ? 4.547 28.984 7.344 1 94.38 58 PHE B N 1
ATOM 1423 C CA . PHE B 1 58 ? 4.414 27.594 6.922 1 94.38 58 PHE B CA 1
ATOM 1424 C C . PHE B 1 58 ? 4.562 27.469 5.41 1 94.38 58 PHE B C 1
ATOM 1426 O O . PHE B 1 58 ? 3.998 28.266 4.656 1 94.38 58 PHE B O 1
ATOM 1433 N N . SER B 1 59 ? 5.371 26.391 4.988 1 95.31 59 SER B N 1
ATOM 1434 C CA . SER B 1 59 ? 5.465 26 3.586 1 95.31 59 SER B CA 1
ATOM 1435 C C . SER B 1 59 ? 5.301 24.5 3.418 1 95.31 59 SER B C 1
ATOM 1437 O O . SER B 1 59 ? 5.652 23.719 4.312 1 95.31 59 SER B O 1
ATOM 1439 N N . LEU B 1 60 ? 4.797 24.156 2.273 1 96 60 LEU B N 1
ATOM 1440 C CA . LEU B 1 60 ? 4.582 22.734 1.989 1 96 60 LEU B CA 1
ATOM 1441 C C . LEU B 1 60 ? 5.902 21.984 1.987 1 96 60 LEU B C 1
ATOM 1443 O O . LEU B 1 60 ? 5.93 20.766 2.244 1 96 60 LEU B O 1
ATOM 1447 N N . ALA B 1 61 ? 6.973 22.656 1.729 1 94.81 61 ALA B N 1
ATOM 1448 C CA . ALA B 1 61 ? 8.281 22.031 1.703 1 94.81 61 ALA B CA 1
ATOM 1449 C C . ALA B 1 61 ? 8.656 21.484 3.08 1 94.81 61 ALA B C 1
ATOM 1451 O O . ALA B 1 61 ? 9.469 20.547 3.189 1 94.81 61 ALA B O 1
ATOM 1452 N N . GLN B 1 62 ? 8.086 21.969 4.172 1 94.94 62 GLN B N 1
ATOM 1453 C CA . GLN B 1 62 ? 8.383 21.594 5.551 1 94.94 62 GLN B CA 1
ATOM 1454 C C . GLN B 1 62 ? 7.469 20.453 6.008 1 94.94 62 GLN B C 1
ATOM 1456 O O . GLN B 1 62 ? 7.723 19.828 7.043 1 94.94 62 GLN B O 1
ATOM 1461 N N . LEU B 1 63 ? 6.414 20.219 5.285 1 96.38 63 LEU B N 1
ATOM 1462 C CA . LEU B 1 63 ? 5.352 19.328 5.738 1 96.38 63 LEU B CA 1
ATOM 1463 C C . LEU B 1 63 ? 5.73 17.859 5.496 1 96.38 63 LEU B C 1
ATOM 1465 O O . LEU B 1 63 ? 6.113 17.5 4.387 1 96.38 63 LEU B O 1
ATOM 1469 N N . ASN B 1 64 ? 5.684 17.031 6.512 1 96.06 64 ASN B N 1
ATOM 1470 C CA . ASN B 1 64 ? 5.59 15.586 6.422 1 96.06 64 ASN B CA 1
ATOM 1471 C C . ASN B 1 64 ? 4.223 15.078 6.879 1 96.06 64 ASN B C 1
ATOM 1473 O O . ASN B 1 64 ? 3.812 15.328 8.016 1 96.06 64 ASN B O 1
ATOM 1477 N N . LEU B 1 65 ? 3.539 14.531 5.945 1 97.81 65 LEU B N 1
ATOM 1478 C CA . LEU B 1 65 ? 2.209 13.992 6.203 1 97.81 65 LEU B CA 1
ATOM 1479 C C . LEU B 1 65 ? 2.166 12.492 5.918 1 97.81 65 LEU B C 1
ATOM 1481 O O . LEU B 1 65 ? 2.598 12.047 4.855 1 97.81 65 LEU B O 1
ATOM 1485 N N . ILE B 1 66 ? 1.654 11.711 6.867 1 95.62 66 ILE B N 1
ATOM 1486 C CA . ILE B 1 66 ? 1.568 10.266 6.703 1 95.62 66 ILE B CA 1
ATOM 1487 C C . ILE B 1 66 ? 0.181 9.781 7.117 1 95.62 66 ILE B C 1
ATOM 1489 O O . ILE B 1 66 ? -0.305 10.117 8.203 1 95.62 66 ILE B O 1
ATOM 1493 N N . TRP B 1 67 ? -0.436 9.133 6.238 1 96.94 67 TRP B N 1
ATOM 1494 C CA . TRP B 1 67 ? -1.588 8.305 6.586 1 96.94 67 TRP B CA 1
ATOM 1495 C C . TRP B 1 67 ? -1.19 6.84 6.695 1 96.94 67 TRP B C 1
ATOM 1497 O O . TRP B 1 67 ? -0.548 6.293 5.793 1 96.94 67 TRP B O 1
ATOM 1507 N N . GLN B 1 68 ? -1.522 6.223 7.785 1 93.12 68 GLN B N 1
ATOM 1508 C CA . GLN B 1 68 ? -1.22 4.812 7.984 1 93.12 68 GLN B CA 1
ATOM 1509 C C . GLN B 1 68 ? -2.379 4.09 8.664 1 93.12 68 GLN B C 1
ATOM 1511 O O . GLN B 1 68 ? -3.188 4.715 9.352 1 93.12 68 GLN B O 1
ATOM 1516 N N . LEU B 1 69 ? -2.51 2.783 8.445 1 90.81 69 LEU B N 1
ATOM 1517 C CA . LEU B 1 69 ? -3.385 1.988 9.297 1 90.81 69 LEU B CA 1
ATOM 1518 C C . LEU B 1 69 ? -2.881 1.982 10.734 1 90.81 69 LEU B C 1
ATOM 1520 O O . LEU B 1 69 ? -1.697 1.738 10.984 1 90.81 69 LEU B O 1
ATOM 1524 N N . THR B 1 70 ? -3.812 2.26 11.617 1 93.25 70 THR B N 1
ATOM 1525 C CA . THR B 1 70 ? -3.43 2.455 13.016 1 93.25 70 THR B CA 1
ATOM 1526 C C . THR B 1 70 ? -2.799 1.189 13.586 1 93.25 70 THR B C 1
ATOM 1528 O O . THR B 1 70 ? -1.742 1.246 14.219 1 93.25 70 THR B O 1
ATOM 1531 N N . ASP B 1 71 ? -3.352 0.105 13.344 1 84.94 71 ASP B N 1
ATOM 1532 C CA . ASP B 1 71 ? -2.961 -1.137 14 1 84.94 71 ASP B CA 1
ATOM 1533 C C . ASP B 1 71 ? -1.678 -1.701 13.398 1 84.94 71 ASP B C 1
ATOM 1535 O O . ASP B 1 71 ? -0.739 -2.041 14.117 1 84.94 71 ASP B O 1
ATOM 1539 N N . THR B 1 72 ? -1.582 -1.787 12.086 1 77.44 72 THR B N 1
ATOM 1540 C CA . THR B 1 72 ? -0.493 -2.482 11.406 1 77.44 72 THR B CA 1
ATOM 1541 C C . THR B 1 72 ? 0.621 -1.51 11.031 1 77.44 72 THR B C 1
ATOM 1543 O O . THR B 1 72 ? 1.722 -1.929 10.672 1 77.44 72 THR B O 1
ATOM 1546 N N . LYS B 1 73 ? 0.355 -0.208 11.125 1 82.94 73 LYS B N 1
ATOM 1547 C CA . LYS B 1 73 ? 1.297 0.847 10.758 1 82.94 73 LYS B CA 1
ATOM 1548 C C . LYS B 1 73 ? 1.628 0.799 9.273 1 82.94 73 LYS B C 1
ATOM 1550 O O . LYS B 1 73 ? 2.617 1.388 8.828 1 82.94 73 LYS B O 1
ATOM 1555 N N . GLN B 1 74 ? 0.726 0.117 8.562 1 81.69 74 GLN B N 1
ATOM 1556 C CA . GLN B 1 74 ? 0.895 0.065 7.109 1 81.69 74 GLN B CA 1
ATOM 1557 C C . GLN B 1 74 ? 0.708 1.445 6.484 1 81.69 74 GLN B C 1
ATOM 1559 O O . GLN B 1 74 ? -0.287 2.123 6.75 1 81.69 74 GLN B O 1
ATOM 1564 N N . LEU B 1 75 ? 1.659 1.798 5.648 1 86.62 75 LEU B N 1
ATOM 1565 C CA . LEU B 1 75 ? 1.586 3.088 4.973 1 86.62 75 LEU B CA 1
ATOM 1566 C C . LEU B 1 75 ? 0.456 3.1 3.947 1 86.62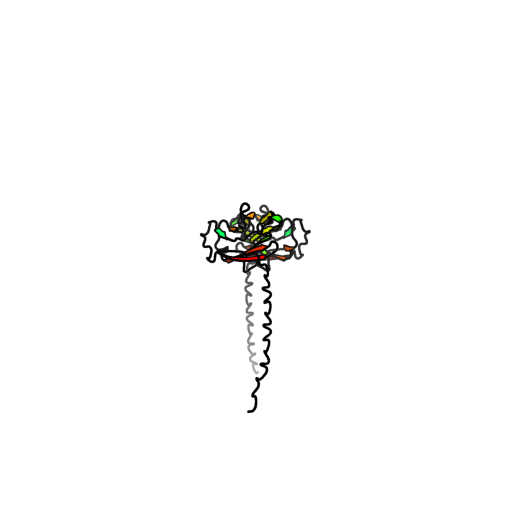 75 LEU B C 1
ATOM 1568 O O . LEU B 1 75 ? 0.366 2.201 3.105 1 86.62 75 LEU B O 1
ATOM 1572 N N . VAL B 1 76 ? -0.382 4.016 4.082 1 91.19 76 VAL B N 1
ATOM 1573 C CA . VAL B 1 76 ? -1.507 4.156 3.162 1 91.19 76 VAL B CA 1
ATOM 1574 C C . VAL B 1 76 ? -1.201 5.238 2.131 1 91.19 76 VAL B C 1
ATOM 1576 O O . VAL B 1 76 ? -1.417 5.043 0.932 1 91.19 76 VAL B O 1
ATOM 1579 N N . HIS B 1 77 ? -0.674 6.402 2.629 1 93.06 77 HIS B N 1
ATOM 1580 C CA . HIS B 1 77 ? -0.363 7.539 1.771 1 93.06 77 HIS B CA 1
ATOM 1581 C C . HIS B 1 77 ? 0.558 8.523 2.479 1 93.06 77 HIS B C 1
ATOM 1583 O O . HIS B 1 77 ? 0.51 8.656 3.703 1 93.06 77 HIS B O 1
ATOM 1589 N N . SER B 1 78 ? 1.363 9.266 1.729 1 92.81 78 SER B N 1
ATOM 1590 C CA . SER B 1 78 ? 2.223 10.227 2.404 1 92.81 78 SER B CA 1
ATOM 1591 C C . SER B 1 78 ? 2.551 11.406 1.496 1 92.81 78 SER B C 1
ATOM 1593 O O . SER B 1 78 ? 2.312 11.352 0.288 1 92.81 78 SER B O 1
ATOM 1595 N N . PHE B 1 79 ? 2.932 12.492 2.113 1 94.06 79 PHE B N 1
ATOM 1596 C CA . PHE B 1 79 ? 3.43 13.727 1.517 1 94.06 79 PHE B CA 1
ATOM 1597 C C . PHE B 1 79 ? 4.715 14.18 2.197 1 94.06 79 PHE B C 1
ATOM 1599 O O . PHE B 1 79 ? 4.789 14.227 3.428 1 94.06 79 PHE B O 1
ATOM 1606 N N . ALA B 1 80 ? 5.742 14.43 1.368 1 91.38 80 ALA B N 1
ATOM 1607 C CA . ALA B 1 80 ? 7.02 14.875 1.913 1 91.38 80 ALA B CA 1
ATOM 1608 C C . ALA B 1 80 ? 7.816 15.656 0.873 1 91.38 80 ALA B C 1
ATOM 1610 O O . ALA B 1 80 ? 7.629 15.469 -0.332 1 91.38 80 ALA B O 1
ATOM 1611 N N . GLU B 1 81 ? 8.664 16.562 1.409 1 89.69 81 GLU B N 1
ATOM 1612 C CA . GLU B 1 81 ? 9.555 17.328 0.557 1 89.69 81 GLU B CA 1
ATOM 1613 C C . GLU B 1 81 ? 8.773 18.094 -0.51 1 89.69 81 GLU B C 1
ATOM 1615 O O . GLU B 1 81 ? 9.203 18.172 -1.665 1 89.69 81 GLU B O 1
ATOM 1620 N N . GLY B 1 82 ? 7.578 18.469 -0.131 1 93.06 82 GLY B N 1
ATOM 1621 C CA . GLY B 1 82 ? 6.758 19.297 -1.009 1 93.06 82 GLY B CA 1
ATOM 1622 C C . GLY B 1 82 ? 6.082 18.5 -2.109 1 93.06 82 GLY B C 1
ATOM 1623 O O . GLY B 1 82 ? 5.547 19.062 -3.059 1 93.06 82 GLY B O 1
ATOM 1624 N N . GLN B 1 83 ? 6.098 17.172 -2.057 1 91.25 83 GLN B N 1
ATOM 1625 C CA . GLN B 1 83 ? 5.562 16.328 -3.115 1 91.25 83 GLN B CA 1
ATOM 1626 C C . GLN B 1 83 ? 4.676 15.227 -2.541 1 91.25 83 GLN B C 1
ATOM 1628 O O . GLN B 1 83 ? 4.969 14.672 -1.478 1 91.25 83 GLN B O 1
ATOM 1633 N N . ASP B 1 84 ? 3.541 15.016 -3.283 1 91.5 84 ASP B N 1
ATOM 1634 C CA . ASP B 1 84 ? 2.727 13.836 -2.998 1 91.5 84 ASP B CA 1
ATOM 1635 C C . ASP B 1 84 ? 3.488 12.555 -3.316 1 91.5 84 ASP B C 1
ATOM 1637 O O . ASP B 1 84 ? 3.879 12.32 -4.461 1 91.5 84 ASP B O 1
ATOM 1641 N N . GLN B 1 85 ? 3.691 11.641 -2.281 1 81.88 85 GLN B N 1
ATOM 1642 C CA . GLN B 1 85 ? 4.469 10.414 -2.453 1 81.88 85 GLN B CA 1
ATOM 1643 C C . GLN B 1 85 ? 3.561 9.219 -2.734 1 81.88 85 GLN B C 1
ATOM 1645 O O . GLN B 1 85 ? 4.027 8.172 -3.176 1 81.88 85 GLN B O 1
ATOM 1650 N N . GLY B 1 86 ? 2.281 9.352 -2.428 1 85.56 86 GLY B N 1
ATOM 1651 C CA . GLY B 1 86 ? 1.333 8.281 -2.682 1 85.56 86 GLY B CA 1
ATOM 1652 C C . GLY B 1 86 ? 1.427 7.148 -1.674 1 85.56 86 GLY B C 1
ATOM 1653 O O . GLY B 1 86 ? 1.744 7.375 -0.504 1 85.56 86 GLY B O 1
ATOM 1654 N N . SER B 1 87 ? 0.92 5.969 -2.002 1 81.88 87 SER B N 1
ATOM 1655 C CA . SER B 1 87 ? 0.952 4.773 -1.164 1 81.88 87 SER B CA 1
ATOM 1656 C C . SER B 1 87 ? 2.295 4.059 -1.272 1 81.88 87 SER B C 1
ATOM 1658 O O . SER B 1 87 ? 3.086 4.348 -2.172 1 81.88 87 SER B O 1
ATOM 1660 N N . ALA B 1 88 ? 2.566 3.311 -0.268 1 75.81 88 ALA B N 1
ATOM 1661 C CA . ALA B 1 88 ? 3.889 2.707 -0.13 1 75.81 88 ALA B CA 1
ATOM 1662 C C . ALA B 1 88 ? 4.328 2.045 -1.432 1 75.81 88 ALA B C 1
ATOM 1664 O O . ALA B 1 88 ? 5.465 2.221 -1.872 1 75.81 88 ALA B O 1
ATOM 1665 N N . TYR B 1 89 ? 3.619 1.273 -2.07 1 84.94 89 TYR B N 1
ATOM 1666 C CA . TYR B 1 89 ? 4.043 0.545 -3.262 1 84.94 89 TYR B CA 1
ATOM 1667 C C . TYR B 1 89 ? 3.26 1.003 -4.484 1 84.94 89 TYR B C 1
ATOM 1669 O O . TYR B 1 89 ? 3.318 0.368 -5.543 1 84.94 89 TYR B O 1
ATOM 1677 N N . ALA B 1 90 ? 2.652 2.172 -4.332 1 79.31 90 ALA B N 1
ATOM 1678 C CA . ALA B 1 90 ? 1.868 2.664 -5.461 1 79.31 90 ALA B CA 1
ATOM 1679 C C . ALA B 1 90 ? 2.77 3.047 -6.633 1 79.31 90 ALA B C 1
ATOM 1681 O O . ALA B 1 90 ? 3.715 3.822 -6.469 1 79.31 90 ALA B O 1
ATOM 1682 N N . ASN B 1 91 ? 2.398 2.412 -7.777 1 79.25 91 ASN B N 1
ATOM 1683 C CA . ASN B 1 91 ? 3.084 2.701 -9.031 1 79.25 91 ASN B CA 1
ATOM 1684 C C . ASN B 1 91 ? 4.543 2.252 -8.992 1 79.25 91 ASN B C 1
ATOM 1686 O O . ASN B 1 91 ? 5.383 2.793 -9.711 1 79.25 91 ASN B O 1
ATOM 1690 N N . ARG B 1 92 ? 4.824 1.463 -8 1 89.5 92 ARG B N 1
ATOM 1691 C CA . ARG B 1 92 ? 6.203 0.989 -7.898 1 89.5 92 ARG B CA 1
ATOM 1692 C C . ARG B 1 92 ? 6.277 -0.522 -8.094 1 89.5 92 ARG B C 1
ATOM 1694 O O . ARG B 1 92 ? 7.359 -1.108 -8.031 1 89.5 92 ARG B O 1
ATOM 1701 N N . THR B 1 93 ? 5.15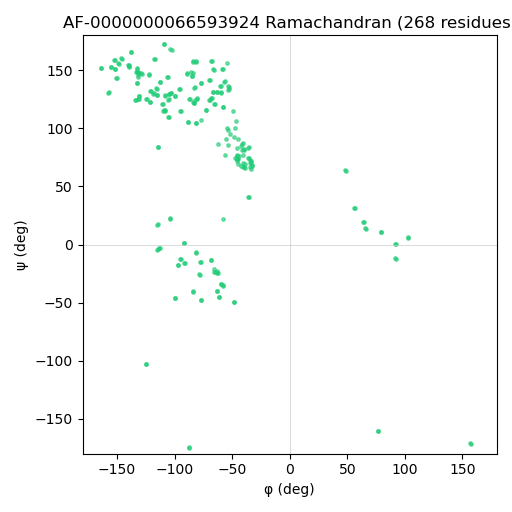2 -1.146 -8.219 1 93.44 93 THR B N 1
ATOM 1702 C CA . THR B 1 93 ? 5.145 -2.592 -8.406 1 93.44 93 THR B CA 1
ATOM 1703 C C . THR B 1 93 ? 4.43 -2.967 -9.695 1 93.44 93 THR B C 1
ATOM 1705 O O . THR B 1 93 ? 3.494 -2.283 -10.117 1 93.44 93 THR B O 1
ATOM 1708 N N . ALA B 1 94 ? 4.969 -4.059 -10.297 1 94.12 94 ALA B N 1
ATOM 1709 C CA . ALA B 1 94 ? 4.348 -4.586 -11.508 1 94.12 94 ALA B CA 1
ATOM 1710 C C . ALA B 1 94 ? 4.566 -6.094 -11.625 1 94.12 94 ALA B C 1
ATOM 1712 O O . ALA B 1 94 ? 5.625 -6.605 -11.25 1 94.12 94 ALA B O 1
ATOM 1713 N N . LEU B 1 95 ? 3.529 -6.719 -12.125 1 97.12 95 LEU B N 1
ATOM 1714 C CA . LEU B 1 95 ? 3.695 -8.117 -12.508 1 97.12 95 LEU B CA 1
ATOM 1715 C C . LEU B 1 95 ? 4.207 -8.234 -13.938 1 97.12 95 LEU B C 1
ATOM 1717 O O . LEU B 1 95 ? 4.75 -7.27 -14.484 1 97.12 95 LEU B O 1
ATOM 1721 N N . PHE B 1 96 ? 4.293 -9.484 -14.438 1 96.88 96 PHE B N 1
ATOM 1722 C CA . PHE B 1 96 ? 4.668 -9.781 -15.812 1 96.88 96 PHE B CA 1
ATOM 1723 C C . PHE B 1 96 ? 3.504 -10.406 -16.562 1 96.88 96 PHE B C 1
ATOM 1725 O O . PHE B 1 96 ? 3.443 -11.625 -16.734 1 96.88 96 PHE B O 1
ATOM 1732 N N . PRO B 1 97 ? 2.633 -9.531 -17.078 1 95.31 97 PRO B N 1
ATOM 1733 C CA . PRO B 1 97 ? 1.351 -10.023 -17.594 1 95.31 97 PRO B CA 1
ATOM 1734 C C . PRO B 1 97 ? 1.515 -11.031 -18.719 1 95.31 97 PRO B C 1
ATOM 1736 O O . PRO B 1 97 ? 0.749 -12 -18.812 1 95.31 97 PRO B O 1
ATOM 1739 N N . ASP B 1 98 ? 2.486 -10.906 -19.516 1 95.56 98 ASP B N 1
ATOM 1740 C CA . ASP B 1 98 ? 2.658 -11.766 -20.688 1 95.56 98 ASP B CA 1
ATOM 1741 C C . ASP B 1 98 ? 3.217 -13.133 -20.281 1 95.56 98 ASP B C 1
ATOM 1743 O O . ASP B 1 98 ? 3.197 -14.07 -21.078 1 95.56 98 ASP B O 1
ATOM 1747 N N . LEU B 1 99 ? 3.705 -13.18 -19.109 1 97.44 99 LEU B N 1
ATOM 1748 C CA . LEU B 1 99 ? 4.379 -14.406 -18.688 1 97.44 99 LEU B CA 1
ATOM 1749 C C . LEU B 1 99 ? 3.602 -15.094 -17.562 1 97.44 99 LEU B C 1
ATOM 1751 O O . LEU B 1 99 ? 3.959 -16.203 -17.141 1 97.44 99 LEU B O 1
ATOM 1755 N N . LEU B 1 100 ? 2.504 -14.523 -17.078 1 97.12 100 LEU B N 1
ATOM 1756 C CA . LEU B 1 100 ? 1.726 -15.062 -15.969 1 97.12 100 LEU B CA 1
ATOM 1757 C C . LEU B 1 100 ? 1.14 -16.422 -16.328 1 97.12 100 LEU B C 1
ATOM 1759 O O . LEU B 1 100 ? 1.138 -17.344 -15.5 1 97.12 100 LEU B O 1
ATOM 1763 N N . ALA B 1 101 ? 0.678 -16.547 -17.562 1 95.25 101 ALA B N 1
ATOM 1764 C CA . ALA B 1 101 ? 0.051 -17.797 -18.016 1 95.25 101 ALA B CA 1
ATOM 1765 C C . ALA B 1 101 ? 1.058 -18.938 -18.031 1 95.25 101 ALA B C 1
ATOM 1767 O O . ALA B 1 101 ? 0.674 -20.109 -18 1 95.25 101 ALA B O 1
ATOM 1768 N N . GLN B 1 102 ? 2.318 -18.578 -18.125 1 96.69 102 GLN B N 1
ATOM 1769 C CA . GLN B 1 102 ? 3.379 -19.578 -18.156 1 96.69 102 GLN B CA 1
ATOM 1770 C C . GLN B 1 102 ? 3.904 -19.859 -16.766 1 96.69 102 GLN B C 1
ATOM 1772 O O . GLN B 1 102 ? 4.848 -20.641 -16.594 1 96.69 102 GLN B O 1
ATOM 1777 N N . GLY B 1 103 ? 3.338 -19.219 -15.758 1 97.69 103 GLY B N 1
ATOM 1778 C CA . GLY B 1 103 ? 3.674 -19.547 -14.383 1 97.69 103 GLY B CA 1
ATOM 1779 C C . GLY B 1 103 ? 4.613 -18.547 -13.75 1 97.69 103 GLY B C 1
ATOM 1780 O O . GLY B 1 103 ? 5.125 -18.766 -12.648 1 97.69 103 GLY B O 1
ATOM 1781 N N . ASN B 1 104 ? 4.922 -17.422 -14.477 1 98.5 104 ASN B N 1
ATOM 1782 C CA . ASN B 1 104 ? 5.77 -16.375 -13.906 1 98.5 104 ASN B CA 1
ATOM 1783 C C . ASN B 1 104 ? 4.977 -15.445 -13 1 98.5 104 ASN B C 1
ATOM 1785 O O . ASN B 1 104 ? 4.266 -14.555 -13.477 1 98.5 104 ASN B O 1
ATOM 1789 N N . ALA B 1 105 ? 5.16 -15.625 -11.711 1 98.56 105 ALA B N 1
ATOM 1790 C CA . ALA B 1 105 ? 4.465 -14.828 -10.703 1 98.56 105 ALA B CA 1
ATOM 1791 C C . ALA B 1 105 ? 5.395 -13.781 -10.086 1 98.56 105 ALA B C 1
ATOM 1793 O O . ALA B 1 105 ? 5.129 -13.266 -9 1 98.56 105 ALA B O 1
ATOM 1794 N N . SER B 1 106 ? 6.41 -13.422 -10.75 1 98.75 106 SER B N 1
ATOM 1795 C CA . SER B 1 106 ? 7.426 -12.516 -10.227 1 98.75 106 SER B CA 1
ATOM 1796 C C . SER B 1 106 ? 6.867 -11.109 -10.047 1 98.75 106 SER B C 1
ATOM 1798 O O . SER B 1 106 ? 5.859 -10.75 -10.656 1 98.75 106 SER B O 1
ATOM 1800 N N . LEU B 1 107 ? 7.523 -10.328 -9.18 1 98.5 107 LEU B N 1
ATOM 1801 C CA . LEU B 1 107 ? 7.176 -8.938 -8.898 1 98.5 107 LEU B CA 1
ATOM 1802 C C . LEU B 1 107 ? 8.352 -8.008 -9.195 1 98.5 107 LEU B C 1
ATOM 1804 O O . LEU B 1 107 ? 9.461 -8.227 -8.695 1 98.5 107 LEU B O 1
ATOM 1808 N N . ARG B 1 108 ? 8.094 -7.086 -10.047 1 97.88 108 ARG B N 1
ATOM 1809 C CA . ARG B 1 108 ? 9.062 -6.016 -10.227 1 97.88 108 ARG B CA 1
ATOM 1810 C C . ARG B 1 108 ? 8.836 -4.887 -9.227 1 97.88 108 ARG B C 1
ATOM 1812 O O . ARG B 1 108 ? 7.711 -4.41 -9.07 1 97.88 108 ARG B O 1
ATOM 1819 N N . LEU B 1 109 ? 9.828 -4.535 -8.492 1 95.94 109 LEU B N 1
ATOM 1820 C CA . LEU B 1 109 ? 9.82 -3.389 -7.59 1 95.94 109 LEU B CA 1
ATOM 1821 C C . LEU B 1 109 ? 10.711 -2.271 -8.125 1 95.94 109 LEU B C 1
ATOM 1823 O O . LEU B 1 109 ? 11.914 -2.459 -8.297 1 95.94 109 LEU B O 1
ATOM 1827 N N . GLN B 1 110 ? 10.094 -1.198 -8.422 1 93.62 110 GLN B N 1
ATOM 1828 C CA . GLN B 1 110 ? 10.812 -0.088 -9.039 1 93.62 110 GLN B CA 1
ATOM 1829 C C . GLN B 1 110 ? 11.391 0.85 -7.984 1 93.62 110 GLN B C 1
ATOM 1831 O O . GLN B 1 110 ? 10.828 0.99 -6.895 1 93.62 110 GLN B O 1
ATOM 1836 N N . ARG B 1 111 ? 12.516 1.409 -8.32 1 91.12 111 ARG B N 1
ATOM 1837 C CA . ARG B 1 111 ? 13.156 2.426 -7.492 1 91.12 111 ARG B CA 1
ATOM 1838 C C . ARG B 1 111 ? 13.227 1.985 -6.035 1 91.12 111 ARG B C 1
ATOM 1840 O O . ARG B 1 111 ? 12.695 2.662 -5.152 1 91.12 111 ARG B O 1
ATOM 1847 N N . VAL B 1 112 ? 13.977 0.898 -5.895 1 93.25 112 VAL B N 1
ATOM 1848 C CA . VAL B 1 112 ? 14.094 0.264 -4.582 1 93.25 112 VAL B CA 1
ATOM 1849 C C . VAL B 1 112 ? 14.594 1.278 -3.561 1 93.25 112 VAL B C 1
ATOM 1851 O O . VAL B 1 112 ? 15.477 2.086 -3.863 1 93.25 112 VAL B O 1
ATOM 1854 N N . ARG B 1 113 ? 14.023 1.19 -2.381 1 87.06 113 ARG B N 1
ATOM 1855 C CA . ARG B 1 113 ? 14.375 2.037 -1.245 1 87.06 113 ARG B CA 1
ATOM 1856 C C . ARG B 1 113 ? 14.922 1.206 -0.091 1 87.06 113 ARG B C 1
ATOM 1858 O O . ARG B 1 113 ? 14.703 -0.006 -0.034 1 87.06 113 ARG B O 1
ATOM 1865 N N . VAL B 1 114 ? 15.625 1.795 0.804 1 88.62 114 VAL B N 1
ATOM 1866 C CA . VAL B 1 114 ? 16.141 1.119 1.99 1 88.62 114 VAL B CA 1
ATOM 1867 C C . VAL B 1 114 ? 14.984 0.515 2.783 1 88.62 114 VAL B C 1
ATOM 1869 O O . VAL B 1 114 ? 15.094 -0.591 3.316 1 88.62 114 VAL B O 1
ATOM 1872 N N . ALA B 1 115 ? 13.82 1.202 2.803 1 81.19 115 ALA B N 1
ATOM 1873 C CA . ALA B 1 115 ? 12.648 0.791 3.568 1 81.19 115 ALA B CA 1
ATOM 1874 C C . ALA B 1 115 ? 12.031 -0.48 2.988 1 81.19 115 ALA B C 1
ATOM 1876 O O . ALA B 1 115 ? 11.203 -1.13 3.637 1 81.19 115 ALA B O 1
ATOM 1877 N N . ASP B 1 116 ? 12.461 -0.822 1.796 1 90.25 116 ASP B N 1
ATOM 1878 C CA . ASP B 1 116 ? 11.906 -2.012 1.16 1 90.25 116 ASP B CA 1
ATOM 1879 C C . ASP B 1 116 ? 12.578 -3.279 1.679 1 90.25 116 ASP B C 1
ATOM 1881 O O . ASP B 1 116 ? 12.172 -4.391 1.339 1 90.25 116 ASP B O 1
ATOM 1885 N N . GLU B 1 117 ? 13.602 -3.092 2.461 1 92.25 117 GLU B N 1
ATOM 1886 C CA . GLU B 1 117 ? 14.281 -4.266 3 1 92.25 117 GLU B CA 1
ATOM 1887 C C . GLU B 1 117 ? 13.328 -5.125 3.826 1 92.25 117 GLU B C 1
ATOM 1889 O O . GLU B 1 117 ? 12.617 -4.613 4.695 1 92.25 117 GLU B O 1
ATOM 1894 N N . GLY B 1 118 ? 13.305 -6.445 3.572 1 94.25 118 GLY B N 1
ATOM 1895 C CA . GLY B 1 118 ? 12.445 -7.367 4.297 1 94.25 118 GLY B CA 1
ATOM 1896 C C . GLY B 1 118 ? 12.141 -8.633 3.521 1 94.25 118 GLY B C 1
ATOM 1897 O O . GLY B 1 118 ? 12.812 -8.945 2.535 1 94.25 118 GLY B O 1
ATOM 1898 N N . SER B 1 119 ? 11.234 -9.398 4.059 1 95.81 119 SER B N 1
ATOM 1899 C CA . SER B 1 119 ? 10.781 -10.641 3.436 1 95.81 119 SER B CA 1
ATOM 1900 C C . SER B 1 119 ? 9.414 -10.453 2.771 1 95.81 119 SER B C 1
ATOM 1902 O O . SER B 1 119 ? 8.508 -9.859 3.357 1 95.81 119 SER B O 1
ATOM 1904 N N . PHE B 1 120 ? 9.383 -10.891 1.58 1 96.38 120 PHE B N 1
ATOM 1905 C CA . PHE B 1 120 ? 8.148 -10.859 0.795 1 96.38 120 PHE B CA 1
ATOM 1906 C C . PHE B 1 120 ? 7.645 -12.266 0.525 1 96.38 120 PHE B C 1
ATOM 1908 O O . PHE B 1 120 ? 8.422 -13.164 0.199 1 96.38 120 PHE B O 1
ATOM 1915 N N . THR B 1 121 ? 6.34 -12.477 0.593 1 97.5 121 THR B N 1
ATOM 1916 C CA . THR B 1 121 ? 5.781 -13.797 0.322 1 97.5 121 THR B CA 1
ATOM 1917 C C . THR B 1 121 ? 4.906 -13.766 -0.929 1 97.5 121 THR B C 1
ATOM 1919 O O . THR B 1 121 ? 4.07 -12.875 -1.089 1 97.5 121 THR B O 1
ATOM 1922 N N . CYS B 1 122 ? 5.211 -14.68 -1.78 1 98.5 122 CYS B N 1
ATOM 1923 C CA . CYS B 1 122 ? 4.41 -14.93 -2.975 1 98.5 122 CYS B CA 1
ATOM 1924 C C . CYS B 1 122 ? 3.404 -16.047 -2.732 1 98.5 122 CYS B C 1
ATOM 1926 O O . CYS B 1 122 ? 3.789 -17.188 -2.475 1 98.5 122 CYS B O 1
ATOM 1928 N N . PHE B 1 123 ? 2.1 -15.742 -2.764 1 97.12 123 PHE B N 1
ATOM 1929 C CA . PHE B 1 123 ? 1.02 -16.719 -2.646 1 97.12 123 PHE B CA 1
ATOM 1930 C C . PHE B 1 123 ? 0.375 -16.969 -4.004 1 97.12 123 PHE B C 1
ATOM 1932 O O . PHE B 1 123 ? -0.011 -16.031 -4.703 1 97.12 123 PHE B O 1
ATOM 1939 N N . VAL B 1 124 ? 0.257 -18.234 -4.332 1 97.81 124 VAL B N 1
ATOM 1940 C CA . VAL B 1 124 ? -0.408 -18.625 -5.57 1 97.81 124 VAL B CA 1
ATOM 1941 C C . VAL B 1 124 ? -1.542 -19.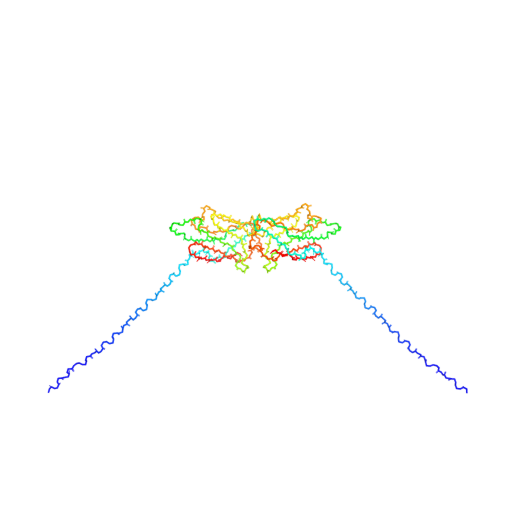594 -5.262 1 97.81 124 VAL B C 1
ATOM 1943 O O . VAL B 1 124 ? -1.334 -20.609 -4.586 1 97.81 124 VAL B O 1
ATOM 1946 N N . SER B 1 125 ? -2.723 -19.219 -5.73 1 96.25 125 SER B N 1
ATOM 1947 C CA . SER B 1 125 ? -3.891 -20.062 -5.512 1 96.25 125 SER B CA 1
ATOM 1948 C C . SER B 1 125 ? -4.672 -20.281 -6.809 1 96.25 125 SER B C 1
ATOM 1950 O O . SER B 1 125 ? -5.016 -19.312 -7.492 1 96.25 125 SER B O 1
ATOM 1952 N N . ILE B 1 126 ? -4.879 -21.469 -7.152 1 94.75 126 ILE B N 1
ATOM 1953 C CA . ILE B 1 126 ? -5.742 -21.906 -8.242 1 94.75 126 ILE B CA 1
ATOM 1954 C C . ILE B 1 126 ? -6.773 -22.906 -7.723 1 94.75 126 ILE B C 1
ATOM 1956 O O . ILE B 1 126 ? -7.68 -22.531 -6.973 1 94.75 126 ILE B O 1
ATOM 1960 N N . ARG B 1 127 ? -6.602 -24.266 -7.965 1 88.94 127 ARG B N 1
ATOM 1961 C CA . ARG B 1 127 ? -7.348 -25.312 -7.277 1 88.94 127 ARG B CA 1
ATOM 1962 C C . ARG B 1 127 ? -6.699 -25.641 -5.938 1 88.94 127 ARG B C 1
ATOM 1964 O O . ARG B 1 127 ? -7.387 -25.734 -4.918 1 88.94 127 ARG B O 1
ATOM 1971 N N . ASP B 1 128 ? -5.348 -25.672 -6.012 1 92.12 128 ASP B N 1
ATOM 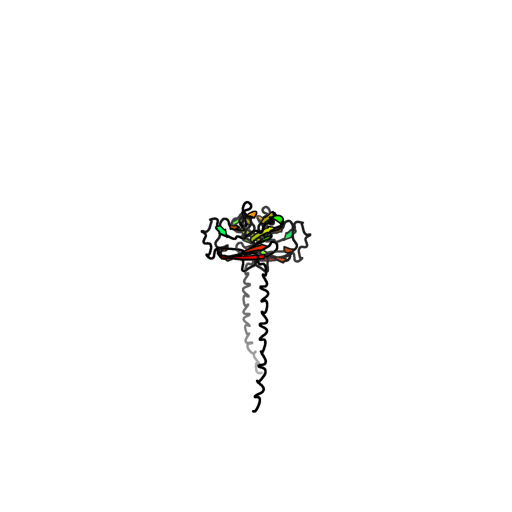1972 C CA . ASP B 1 128 ? -4.508 -25.797 -4.82 1 92.12 128 ASP B CA 1
ATOM 1973 C C . ASP B 1 128 ? -3.779 -24.5 -4.523 1 92.12 128 ASP B C 1
ATOM 1975 O O . ASP B 1 128 ? -3.961 -23.5 -5.23 1 92.12 128 ASP B O 1
ATOM 1979 N N . PHE B 1 129 ? -3.1 -24.516 -3.316 1 92.81 129 PHE B N 1
ATOM 1980 C CA . PHE B 1 129 ? -2.41 -23.281 -2.932 1 92.81 129 PHE B CA 1
ATOM 1981 C C . PHE B 1 129 ? -0.982 -23.594 -2.488 1 92.81 129 PHE B C 1
ATOM 1983 O O . PHE B 1 129 ? -0.686 -24.703 -2.041 1 92.81 129 PHE B O 1
ATOM 1990 N N . GLY B 1 130 ? -0.115 -22.609 -2.826 1 96.19 130 GLY B N 1
ATOM 1991 C CA . GLY B 1 130 ? 1.266 -22.625 -2.369 1 96.19 130 GLY B CA 1
ATOM 1992 C C . GLY B 1 130 ? 1.816 -21.234 -2.119 1 96.19 130 GLY B C 1
ATOM 1993 O O . GLY B 1 130 ? 1.231 -20.234 -2.557 1 96.19 130 GLY B O 1
ATOM 1994 N N . SER B 1 131 ? 2.906 -21.188 -1.32 1 97.25 131 SER B N 1
ATOM 1995 C CA . SER B 1 131 ? 3.566 -19.906 -1.073 1 97.25 131 SER B CA 1
ATOM 1996 C C . SER B 1 131 ? 5.066 -20.094 -0.856 1 97.25 131 SER B C 1
ATOM 1998 O O . SER B 1 131 ? 5.523 -21.203 -0.565 1 97.25 131 SER B O 1
ATOM 2000 N N . ALA B 1 132 ? 5.777 -19.078 -1.107 1 98.12 132 ALA B N 1
ATOM 2001 C CA . ALA B 1 132 ? 7.211 -19.031 -0.843 1 98.12 132 ALA B CA 1
ATOM 2002 C C . ALA B 1 132 ? 7.68 -17.594 -0.574 1 98.12 132 ALA B C 1
ATOM 2004 O O . ALA B 1 132 ? 7.109 -16.641 -1.107 1 98.12 132 ALA B O 1
ATOM 2005 N N . ALA B 1 133 ? 8.711 -17.469 0.203 1 98.12 133 ALA B N 1
ATOM 2006 C CA . ALA B 1 133 ? 9.18 -16.156 0.613 1 98.12 133 ALA B CA 1
ATOM 2007 C C . ALA B 1 133 ? 10.477 -15.789 -0.107 1 98.12 133 ALA B C 1
ATOM 2009 O O . ALA B 1 133 ? 11.305 -16.656 -0.394 1 98.12 133 ALA B O 1
ATOM 2010 N N . VAL B 1 134 ? 10.586 -14.523 -0.416 1 98.44 134 VAL B N 1
ATOM 2011 C CA . VAL B 1 134 ? 11.781 -13.945 -1.027 1 98.44 134 VAL B CA 1
ATOM 2012 C C . VAL B 1 134 ? 12.336 -12.844 -0.128 1 98.44 134 VAL B C 1
ATOM 2014 O O . VAL B 1 134 ? 11.586 -11.984 0.344 1 98.44 134 VAL B O 1
ATOM 2017 N N . SER B 1 135 ? 13.625 -12.891 0.104 1 97.62 135 SER B N 1
ATOM 2018 C CA . SER B 1 135 ? 14.266 -11.852 0.906 1 97.62 135 SER B CA 1
ATOM 2019 C C . SER B 1 135 ? 14.867 -10.766 0.023 1 97.62 135 SER B C 1
ATOM 2021 O O . SER B 1 135 ? 15.484 -11.055 -1.001 1 97.62 135 SER B O 1
ATOM 2023 N N . LEU B 1 136 ? 14.609 -9.578 0.411 1 97.19 136 LEU B N 1
ATOM 2024 C CA . LEU B 1 136 ? 15.172 -8.43 -0.282 1 97.19 136 LEU B CA 1
ATOM 2025 C C . LEU B 1 136 ? 15.977 -7.559 0.675 1 97.19 136 LEU B C 1
ATOM 2027 O O . LEU B 1 136 ? 15.492 -7.191 1.749 1 97.19 136 LEU B O 1
#

pLDDT: mean 83.76, std 20.25, range [29.91, 98.81]

Organism: Homo sapiens (NCBI:txid9606)

Solvent-accessible surface area (backbone atoms only — not comparable to full-atom values): 15776 Å² total; per-residue (Å²): 138,81,80,76,80,78,77,82,76,79,76,77,74,75,74,76,73,73,71,77,72,74,74,75,73,72,69,57,39,64,44,47,52,65,91,65,65,52,82,70,59,72,65,36,66,41,72,50,63,30,32,39,74,69,55,94,87,65,54,57,62,56,35,37,37,39,34,22,34,55,86,80,61,43,62,44,31,34,32,42,77,56,37,83,62,47,19,77,43,36,93,27,58,42,72,44,79,90,39,41,82,73,18,37,63,29,37,38,36,46,54,33,50,79,86,62,55,45,44,34,28,45,36,43,33,61,96,36,48,24,59,40,66,41,43,66,138,81,80,77,82,79,80,83,75,79,75,74,72,74,70,74,74,72,70,75,73,74,73,76,73,71,69,57,39,65,45,48,50,65,89,65,65,51,84,72,58,75,63,36,67,41,72,50,64,32,34,38,75,68,56,93,87,66,53,57,60,55,35,35,36,38,35,22,34,55,86,80,60,44,62,45,32,35,32,43,76,58,36,84,62,47,18,78,44,38,92,26,58,42,70,45,79,90,39,40,81,73,18,38,64,28,38,37,36,46,55,34,49,80,84,63,56,44,45,32,28,44,36,44,32,60,95,38,48,24,59,40,63,41,43,66

Secondary structure (DSSP, 8-state):
------------------------------EE--SSPP---TTS-EEE--EE-PPTT--GGG-EEEEEETTT--EEEEEETTEEEESTTTTTEE--HHHHTTTB--EEE-S--GGG-SEEEEEEESSSEEEEEEE-/------------------------------EE--SSPP---TTS-EEE--EE-PPTT--GGG-EEEEEETTT--EEEEEETTEEEESTTTTTEE--HHHHTTTB--EEE-S--GGG-SEEEEEEESSSEEEEEEE-